Protein AF-A0A3D4JX25-F1 (afdb_monomer)

Secondary structure (DSSP, 8-state):
-HHHHIIIIIHHH--SHHHHHHHHHHHHHHHHHHHHHH-GGGHHHHHHHHHHHHHHHHSGGGHHHHHHHHHH-SS-------GGGGGGGGHHHHHHHHHHSS--------HHHHHHHHHHHHHHHHHHHHTTPPPPPPPPP-SS------EESS-HHHHHHHHHHTT---EEE-TTS-TT--SS-S-----EEEE--EEEE-TTS-EEEEE--EEE--EEEETTEEE-

Sequence (228 aa):
MTLLLNDFYLKQTFSNALTGKISDFAGLTVFPIFIAYVFPNTRKWISIATGILFMIWKTPLVTPIIETLNQFSPLKIQRIIDYSDYWALVVLPIAHTIINRDKILILNFGKLLKLGKIGIASVSLFAICATSTPPPVEMPKGTIYIGKEYTIKKSKAETIEMIKSLGYNVDFYNNLEDSTSFRKHRSRNIPYYQTNNIIIYDENSKPIDTILNVKYTLYETEQNRTKI

Radius of gyration: 25.39 Å; Cα contacts (8 Å, |Δi|>4): 241; chains: 1; bounding box: 52×38×81 Å

Mean predicted aligned error: 16.52 Å

Solvent-accessible surface area (backbone atoms only — not comparable to full-atom values): 13491 Å² total; per-residue (Å²): 107,72,64,56,48,43,62,69,50,39,46,74,77,47,66,46,76,64,58,57,49,53,48,48,36,48,47,54,34,49,51,37,49,50,47,31,66,78,40,64,89,40,45,87,51,35,38,57,53,48,50,51,51,51,52,47,72,46,38,77,82,47,48,70,58,45,56,55,49,37,73,77,37,95,65,73,75,82,81,83,75,53,77,78,58,58,66,34,54,70,44,28,64,56,37,40,50,61,62,67,39,87,73,65,78,78,68,90,58,63,75,69,48,59,54,49,50,52,52,53,50,51,52,50,51,50,54,59,61,62,68,72,64,76,61,64,70,56,76,75,88,42,76,63,86,78,94,69,80,48,82,40,88,32,33,60,66,57,47,53,51,52,47,42,73,75,71,36,57,79,45,78,45,71,70,83,70,78,63,88,58,78,84,73,64,77,41,49,74,65,61,33,35,38,28,56,65,48,67,41,60,45,99,83,71,43,81,74,48,71,51,46,48,41,59,47,46,82,45,70,80,49,94,45,24,19,36,65

Structure (mmCIF, N/CA/C/O backbone):
data_AF-A0A3D4JX25-F1
#
_entry.id   AF-A0A3D4JX25-F1
#
loop_
_atom_site.group_PDB
_atom_site.id
_atom_site.type_symbol
_atom_site.label_atom_id
_atom_site.label_alt_id
_atom_site.label_comp_id
_atom_site.label_asym_id
_atom_site.label_entity_id
_atom_site.label_seq_id
_atom_site.pdbx_PDB_ins_code
_atom_site.Cartn_x
_atom_site.Cartn_y
_atom_site.Cartn_z
_atom_site.occupancy
_atom_site.B_iso_or_equiv
_atom_site.auth_seq_id
_atom_site.auth_comp_id
_atom_site.auth_asym_id
_atom_site.auth_atom_id
_atom_site.pdbx_PDB_model_num
ATOM 1 N N . MET A 1 1 ? -18.459 -3.462 9.757 1.00 46.16 1 MET A N 1
ATOM 2 C CA . MET A 1 1 ? -18.992 -3.446 8.377 1.00 46.16 1 MET A CA 1
ATOM 3 C C . MET A 1 1 ? -18.557 -2.221 7.585 1.00 46.16 1 MET A C 1
ATOM 5 O O . MET A 1 1 ? -18.045 -2.405 6.494 1.00 46.16 1 MET A O 1
ATOM 9 N N . THR A 1 2 ? -18.639 -1.003 8.131 1.00 47.38 2 THR A N 1
ATOM 10 C CA . THR A 1 2 ? -18.173 0.225 7.450 1.00 47.38 2 THR A CA 1
ATOM 11 C C . THR A 1 2 ? -16.692 0.192 7.037 1.00 47.38 2 THR A C 1
ATOM 13 O O . THR A 1 2 ? -16.367 0.640 5.947 1.00 47.38 2 THR A O 1
ATOM 16 N N . LEU A 1 3 ? -15.809 -0.405 7.853 1.00 52.31 3 LEU A N 1
ATOM 17 C CA . LEU A 1 3 ? -14.387 -0.618 7.519 1.00 52.31 3 LEU A CA 1
ATOM 18 C C . LEU A 1 3 ? -14.195 -1.501 6.275 1.00 52.31 3 LEU A C 1
ATOM 20 O O . LEU A 1 3 ? -13.505 -1.104 5.348 1.00 52.31 3 LEU A O 1
ATOM 24 N N . LEU A 1 4 ? -14.867 -2.654 6.219 1.00 52.69 4 LEU A N 1
ATOM 25 C CA . LEU A 1 4 ? -14.790 -3.574 5.078 1.00 52.69 4 LEU A CA 1
ATOM 26 C C . LEU A 1 4 ? -15.355 -2.950 3.796 1.00 52.69 4 LEU A C 1
ATOM 28 O O . LEU A 1 4 ? -14.764 -3.103 2.735 1.00 52.69 4 LEU A O 1
ATOM 32 N N . LEU A 1 5 ? -16.464 -2.210 3.890 1.00 50.31 5 LEU A N 1
ATOM 33 C CA . LEU A 1 5 ? -17.044 -1.513 2.739 1.00 50.31 5 LEU A CA 1
ATOM 34 C C . LEU A 1 5 ? -16.124 -0.384 2.239 1.00 50.31 5 LEU A C 1
ATOM 36 O O . LEU A 1 5 ? -15.934 -0.224 1.032 1.00 50.31 5 LEU A O 1
ATOM 40 N N . ASN A 1 6 ? -15.513 0.371 3.159 1.00 54.69 6 ASN A N 1
ATOM 41 C CA . ASN A 1 6 ? -14.517 1.383 2.813 1.00 54.69 6 ASN A CA 1
ATOM 42 C C . ASN A 1 6 ? -13.303 0.753 2.113 1.00 54.69 6 ASN A C 1
ATOM 44 O O . ASN A 1 6 ? -12.841 1.237 1.082 1.00 54.69 6 ASN A O 1
ATOM 48 N N . ASP A 1 7 ? -12.821 -0.363 2.650 1.00 53.06 7 ASP A N 1
ATOM 49 C CA . ASP A 1 7 ? -11.557 -0.948 2.227 1.00 53.06 7 ASP A CA 1
ATOM 50 C C . ASP A 1 7 ? -11.651 -1.779 0.948 1.00 53.06 7 ASP A C 1
ATOM 52 O O . ASP A 1 7 ? -10.735 -1.717 0.132 1.00 53.06 7 ASP A O 1
ATOM 56 N N . PHE A 1 8 ? -12.749 -2.507 0.733 1.00 52.81 8 PHE A N 1
ATOM 57 C CA . PHE A 1 8 ? -12.907 -3.361 -0.448 1.00 52.81 8 PHE A CA 1
ATOM 58 C C . PHE A 1 8 ? -13.606 -2.665 -1.619 1.00 52.81 8 PHE A C 1
ATOM 60 O O . PHE A 1 8 ? -13.304 -2.988 -2.764 1.00 52.81 8 PHE A O 1
ATOM 67 N N . TYR A 1 9 ? -14.501 -1.703 -1.365 1.00 49.56 9 TYR A N 1
ATOM 68 C CA . TYR A 1 9 ? -15.295 -1.061 -2.421 1.00 49.56 9 TYR A CA 1
ATOM 69 C C . TYR A 1 9 ? -14.890 0.401 -2.665 1.00 49.56 9 TYR A C 1
ATOM 71 O O . TYR A 1 9 ? -14.629 0.808 -3.801 1.00 49.56 9 TYR A O 1
ATOM 79 N N . LEU A 1 10 ? -14.765 1.207 -1.605 1.00 46.94 10 LEU A N 1
ATOM 80 C CA . LEU A 1 10 ? -14.463 2.639 -1.753 1.00 46.94 10 LEU A CA 1
ATOM 81 C C . LEU A 1 10 ? -12.991 2.916 -2.077 1.00 46.94 10 LEU A C 1
ATOM 83 O O . LEU A 1 10 ? -12.730 3.832 -2.849 1.00 46.94 10 LEU A O 1
ATOM 87 N N . LYS A 1 11 ? -12.028 2.126 -1.580 1.00 49.44 11 LYS A N 1
ATOM 88 C CA . LYS A 1 11 ? -10.611 2.273 -1.976 1.00 49.44 11 LYS A CA 1
ATOM 89 C C . LYS A 1 11 ? -10.363 1.952 -3.454 1.00 49.44 11 LYS A C 1
ATOM 91 O O . LYS A 1 11 ? -9.462 2.552 -4.034 1.00 49.44 11 LYS A O 1
ATOM 96 N N . GLN A 1 12 ? -11.157 1.057 -4.054 1.00 47.03 12 GLN A N 1
ATOM 97 C CA . GLN A 1 12 ? -11.071 0.740 -5.486 1.00 47.03 12 GLN A CA 1
ATOM 98 C C . GLN A 1 12 ? -11.734 1.814 -6.357 1.00 47.03 12 GLN A C 1
ATOM 100 O O . GLN A 1 12 ? -11.214 2.151 -7.415 1.00 47.03 12 GLN A O 1
ATOM 105 N N . THR A 1 13 ? -12.852 2.384 -5.896 1.00 44.69 13 THR A N 1
ATOM 106 C CA . THR A 1 13 ? -13.656 3.328 -6.696 1.00 44.69 13 THR A CA 1
ATOM 107 C C . THR A 1 13 ? -13.229 4.792 -6.503 1.00 44.69 13 THR A C 1
ATOM 109 O O . THR A 1 13 ? -13.309 5.597 -7.425 1.00 44.69 13 THR A O 1
ATOM 112 N N . PHE A 1 14 ? -12.730 5.149 -5.314 1.00 45.41 14 PHE A N 1
ATOM 113 C CA . PHE A 1 14 ? -12.283 6.494 -4.945 1.00 45.41 14 PHE A CA 1
ATOM 114 C C . PHE A 1 14 ? -10.946 6.409 -4.194 1.00 45.41 14 PHE A C 1
ATOM 116 O O . PHE A 1 14 ? -10.879 6.456 -2.962 1.00 45.41 14 PHE A O 1
ATOM 123 N N . SER A 1 15 ? -9.844 6.298 -4.939 1.00 42.34 15 SER A N 1
ATOM 124 C CA . SER A 1 15 ? -8.476 6.272 -4.404 1.00 42.34 15 SER A CA 1
ATOM 125 C C . SER A 1 15 ? -8.019 7.656 -3.900 1.00 42.34 15 SER A C 1
ATOM 127 O O . SER A 1 15 ? -7.029 8.208 -4.376 1.00 42.34 15 SER A O 1
ATOM 129 N N . ASN A 1 16 ? -8.749 8.261 -2.964 1.00 52.78 16 ASN A N 1
ATOM 130 C CA . ASN A 1 16 ? -8.432 9.575 -2.404 1.00 52.78 16 ASN A CA 1
ATOM 131 C C . ASN A 1 16 ? -7.980 9.463 -0.944 1.00 52.78 16 ASN A C 1
ATOM 133 O O . ASN A 1 16 ? -8.449 8.606 -0.202 1.00 52.78 16 ASN A O 1
ATOM 137 N N . ALA A 1 17 ? -7.105 10.380 -0.508 1.00 51.50 17 ALA A N 1
ATOM 138 C CA . ALA A 1 17 ? -6.572 10.473 0.861 1.00 51.50 17 ALA A CA 1
ATOM 139 C C . ALA A 1 17 ? -7.653 10.436 1.966 1.00 51.50 17 ALA A C 1
ATOM 141 O O . ALA A 1 17 ? -7.376 10.078 3.108 1.00 51.50 17 ALA A O 1
ATOM 142 N N . LEU A 1 18 ? -8.898 10.756 1.613 1.00 55.31 18 LEU A N 1
ATOM 143 C CA . LEU A 1 18 ? -10.062 10.720 2.488 1.00 55.31 18 LEU A CA 1
ATOM 144 C C . LEU A 1 18 ? -10.413 9.297 2.976 1.00 55.31 18 LEU A C 1
ATOM 146 O O . LEU A 1 18 ? -10.718 9.123 4.152 1.00 55.31 18 LEU A O 1
ATOM 150 N N . THR A 1 19 ? -10.311 8.266 2.124 1.00 55.19 19 THR A N 1
ATOM 151 C CA . THR A 1 19 ? -10.650 6.872 2.501 1.00 55.19 19 THR A CA 1
ATOM 152 C C . THR A 1 19 ? -9.623 6.269 3.455 1.00 55.19 19 THR A C 1
ATOM 154 O O . THR A 1 19 ? -9.979 5.507 4.355 1.00 55.19 19 THR A O 1
ATOM 157 N N . GLY A 1 20 ? -8.352 6.658 3.308 1.00 56.72 20 GLY A N 1
ATOM 158 C CA . GLY A 1 20 ? -7.281 6.321 4.245 1.00 56.72 20 GLY A CA 1
ATOM 159 C C . GLY A 1 20 ? -7.518 6.897 5.639 1.00 56.72 20 GLY A C 1
ATOM 160 O O . GLY A 1 20 ? -7.435 6.168 6.620 1.00 56.72 20 GLY A O 1
ATOM 161 N N . LYS A 1 21 ? -7.911 8.170 5.719 1.00 67.06 21 LYS A N 1
ATOM 162 C CA . LYS A 1 21 ? -8.192 8.838 6.997 1.00 67.06 21 LYS A CA 1
ATOM 163 C C . LYS A 1 21 ? -9.410 8.248 7.694 1.00 67.06 21 LYS A C 1
ATOM 165 O O . LYS A 1 21 ? -9.362 8.004 8.889 1.00 67.06 21 LYS A O 1
ATOM 170 N N . ILE A 1 22 ? -10.470 7.923 6.954 1.00 66.25 22 ILE A N 1
ATOM 171 C CA . ILE A 1 22 ? -11.646 7.245 7.525 1.00 66.25 22 ILE A CA 1
ATOM 172 C C . ILE A 1 22 ? -11.261 5.892 8.147 1.00 66.25 22 ILE A C 1
ATOM 174 O O . ILE A 1 22 ? -11.777 5.538 9.206 1.00 66.25 22 ILE A O 1
ATOM 178 N N . SER A 1 23 ? -10.324 5.162 7.532 1.00 67.75 23 SER A N 1
ATOM 179 C CA . SER A 1 23 ? -9.785 3.921 8.099 1.00 67.75 23 SER A CA 1
ATOM 180 C C . SER A 1 23 ? -9.035 4.171 9.409 1.00 67.75 23 SER A C 1
ATOM 182 O O . SER A 1 23 ? -9.277 3.460 10.381 1.00 67.75 23 SER A O 1
ATOM 184 N N . ASP A 1 24 ? -8.179 5.194 9.466 1.00 71.44 24 ASP A N 1
ATOM 185 C CA . ASP A 1 24 ? -7.429 5.543 10.681 1.00 71.44 24 ASP A CA 1
ATOM 186 C C . ASP A 1 24 ? -8.376 5.993 11.813 1.00 71.44 24 ASP A C 1
ATOM 188 O O . ASP A 1 24 ? -8.241 5.538 12.950 1.00 71.44 24 ASP A O 1
ATOM 192 N N . PHE A 1 25 ? -9.411 6.785 11.501 1.00 74.31 25 PHE A N 1
ATOM 193 C CA . PHE A 1 25 ? -10.473 7.173 12.443 1.00 74.31 25 PHE A CA 1
ATOM 194 C C . PHE A 1 25 ? -11.234 5.950 12.981 1.00 74.31 25 PHE A C 1
ATOM 196 O O . PHE A 1 25 ? -11.460 5.821 14.188 1.00 74.31 25 PHE A O 1
ATOM 203 N N . ALA A 1 26 ? -11.627 5.029 12.099 1.00 72.44 26 ALA A N 1
ATOM 204 C CA . ALA A 1 26 ? -12.345 3.824 12.492 1.00 72.44 26 ALA A CA 1
ATOM 205 C C . ALA A 1 26 ? -11.457 2.873 13.312 1.00 72.44 26 ALA A C 1
ATOM 207 O O . ALA A 1 26 ? -11.910 2.345 14.327 1.00 72.44 26 ALA A O 1
ATOM 208 N N . GLY A 1 27 ? -10.188 2.706 12.935 1.00 73.31 27 GLY A N 1
ATOM 209 C CA . GLY A 1 27 ? -9.210 1.904 13.670 1.00 73.31 27 GLY A CA 1
ATOM 210 C C . GLY A 1 27 ? -8.960 2.439 15.081 1.00 73.31 27 GLY A C 1
ATOM 211 O O . GLY A 1 27 ? -9.103 1.693 16.049 1.00 73.31 27 GLY A O 1
ATOM 212 N N . LEU A 1 28 ? -8.691 3.743 15.215 1.00 80.31 28 LEU A N 1
ATOM 213 C CA . LEU A 1 28 ? -8.490 4.411 16.510 1.00 80.31 28 LEU A CA 1
ATOM 214 C C . LEU A 1 28 ? -9.740 4.427 17.395 1.00 80.31 28 LEU A C 1
ATOM 216 O O . LEU A 1 28 ? -9.622 4.592 18.606 1.00 80.31 28 LEU A O 1
ATOM 220 N N . THR A 1 29 ? -10.928 4.223 16.825 1.00 75.75 29 THR A N 1
ATOM 221 C CA . THR A 1 29 ? -12.165 4.061 17.600 1.00 75.75 29 THR A CA 1
ATOM 222 C C . THR A 1 29 ? -12.360 2.616 18.044 1.00 75.75 29 THR A C 1
ATOM 224 O O . THR A 1 29 ? -12.577 2.342 19.222 1.00 75.75 29 THR A O 1
ATOM 227 N N . VAL A 1 30 ? -12.288 1.674 17.101 1.00 75.75 30 VAL A N 1
ATOM 228 C CA . VAL A 1 30 ? -12.637 0.267 17.330 1.00 75.75 30 VAL A CA 1
ATOM 229 C C . VAL A 1 30 ? -11.586 -0.432 18.186 1.00 75.75 30 VAL A C 1
ATOM 231 O O . VAL A 1 30 ? -11.951 -1.191 19.079 1.00 75.75 30 VAL A O 1
ATOM 234 N N . PHE A 1 31 ? -10.299 -0.167 17.960 1.00 79.62 31 PHE A N 1
ATOM 235 C CA . PHE A 1 31 ? -9.208 -0.837 18.666 1.00 79.62 31 PHE A CA 1
ATOM 236 C C . PHE A 1 31 ? -9.230 -0.638 20.195 1.00 79.62 31 PHE A C 1
ATOM 238 O O . PHE A 1 31 ? -9.248 -1.642 20.912 1.00 79.62 31 PHE A O 1
ATOM 245 N N . PRO A 1 32 ? -9.291 0.593 20.746 1.00 77.88 32 PRO A N 1
ATOM 246 C CA . PRO A 1 32 ? -9.312 0.770 22.195 1.00 77.88 32 PRO A CA 1
ATOM 247 C C . PRO A 1 32 ? -10.602 0.234 22.818 1.00 77.88 32 PRO A C 1
ATOM 249 O O . PRO A 1 32 ? -10.550 -0.294 23.924 1.00 77.88 32 PRO A O 1
ATOM 252 N N . ILE A 1 33 ? -11.736 0.299 22.106 1.00 73.94 33 ILE A N 1
ATOM 253 C CA . ILE A 1 33 ? -13.006 -0.300 22.548 1.00 73.94 33 ILE A CA 1
ATOM 254 C C . ILE A 1 33 ? -12.884 -1.827 22.605 1.00 73.94 33 ILE A C 1
ATOM 256 O O . ILE A 1 33 ? -13.297 -2.441 23.587 1.00 73.94 33 ILE A O 1
ATOM 260 N N . PHE A 1 34 ? -12.285 -2.445 21.586 1.00 76.88 34 PHE A N 1
ATOM 261 C CA . PHE A 1 34 ? -12.053 -3.885 21.535 1.00 76.88 34 PHE A CA 1
ATOM 262 C C . PHE A 1 34 ? -11.154 -4.352 22.684 1.00 76.88 34 PHE A C 1
ATOM 264 O O . PHE A 1 34 ? -11.503 -5.288 23.402 1.00 76.88 34 PHE A O 1
ATOM 271 N N . ILE A 1 35 ? -10.034 -3.670 22.924 1.00 75.25 35 ILE A N 1
ATOM 272 C CA . ILE A 1 35 ? -9.122 -4.038 24.010 1.00 75.25 35 ILE A CA 1
ATOM 273 C C . ILE A 1 35 ? -9.742 -3.760 25.386 1.00 75.25 35 ILE A C 1
ATOM 275 O O . ILE A 1 35 ? -9.642 -4.614 26.259 1.00 75.25 35 ILE A O 1
ATOM 279 N N . ALA A 1 36 ? -10.456 -2.646 25.577 1.00 76.38 36 ALA A N 1
ATOM 280 C CA . ALA A 1 36 ? -11.248 -2.380 26.787 1.00 76.38 36 ALA A CA 1
ATOM 281 C C . ALA A 1 36 ? -12.317 -3.451 27.059 1.00 76.38 36 ALA A C 1
ATOM 283 O O . ALA A 1 36 ? -12.722 -3.669 28.206 1.00 76.38 36 ALA A O 1
ATOM 284 N N . TYR A 1 37 ? -12.814 -4.077 25.994 1.00 70.12 37 TYR A N 1
ATOM 285 C CA . TYR A 1 37 ? -13.806 -5.133 26.058 1.00 70.12 37 TYR A CA 1
ATOM 286 C C . TYR A 1 37 ? -13.179 -6.491 26.425 1.00 70.12 37 TYR A C 1
ATOM 288 O O . TYR A 1 37 ? -13.725 -7.200 27.270 1.00 70.12 37 TYR A O 1
ATOM 296 N N . VAL A 1 38 ? -12.029 -6.843 25.836 1.00 72.75 38 VAL A N 1
ATOM 297 C CA . VAL A 1 38 ? -11.289 -8.082 26.153 1.00 72.75 38 VAL A CA 1
ATOM 298 C C . VAL A 1 38 ? -10.615 -7.998 27.529 1.00 72.75 38 VAL A C 1
ATOM 300 O O . VAL A 1 38 ? -10.662 -8.951 28.302 1.00 72.75 38 VAL A O 1
ATOM 303 N N . PHE A 1 39 ? -10.038 -6.842 27.855 1.00 75.44 39 PHE A N 1
ATOM 304 C CA . PHE A 1 39 ? -9.306 -6.565 29.088 1.00 75.44 39 PHE A CA 1
ATOM 305 C C . PHE A 1 39 ? -9.967 -5.400 29.844 1.00 75.44 39 PHE A C 1
ATOM 307 O O . PHE A 1 39 ? -9.502 -4.261 29.785 1.00 75.44 39 PHE A O 1
ATOM 314 N N . PRO A 1 40 ? -11.047 -5.654 30.603 1.00 69.88 40 PRO A N 1
ATOM 315 C CA . PRO A 1 40 ? -11.818 -4.603 31.271 1.00 69.88 40 PRO A CA 1
ATOM 316 C C . PRO A 1 40 ? -11.016 -3.781 32.290 1.00 69.88 40 PRO A C 1
ATOM 318 O O . PRO A 1 40 ? -11.404 -2.658 32.603 1.00 69.88 40 PRO A O 1
ATOM 321 N N . ASN A 1 41 ? -9.878 -4.292 32.768 1.00 76.62 41 ASN A N 1
ATOM 322 C CA . ASN A 1 41 ? -9.016 -3.587 33.714 1.00 76.62 41 ASN A CA 1
ATOM 323 C C . ASN A 1 41 ? -8.167 -2.469 33.063 1.00 76.62 41 ASN A C 1
ATOM 325 O O . ASN A 1 41 ? -7.618 -1.628 33.767 1.00 76.62 41 ASN A O 1
ATOM 329 N N . THR A 1 42 ? -8.062 -2.415 31.725 1.00 77.88 42 THR A N 1
ATOM 330 C CA . THR A 1 42 ? -7.222 -1.427 31.010 1.00 77.88 42 THR A CA 1
ATOM 331 C C . THR A 1 42 ? -7.997 -0.225 30.466 1.00 77.88 42 THR A C 1
ATOM 333 O O . THR A 1 42 ? -7.402 0.670 29.867 1.00 77.88 42 THR A O 1
ATOM 336 N N . ARG A 1 43 ? -9.312 -0.145 30.714 1.00 75.31 43 ARG A N 1
ATOM 337 C CA . ARG A 1 43 ? -10.243 0.864 30.163 1.00 75.31 43 ARG A CA 1
ATOM 338 C C . ARG A 1 43 ? -9.784 2.318 30.301 1.00 75.31 43 ARG A C 1
ATOM 340 O O . ARG A 1 43 ? -9.941 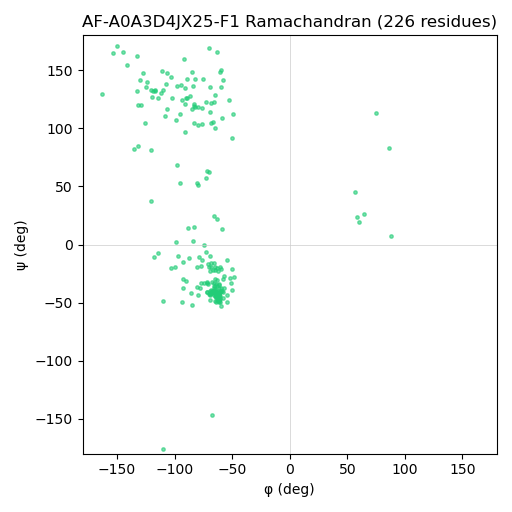3.103 29.371 1.00 75.31 43 ARG A O 1
ATOM 347 N N . LYS A 1 44 ? -9.166 2.664 31.434 1.00 77.06 44 LYS A N 1
ATOM 348 C CA . LYS A 1 44 ? -8.663 4.024 31.697 1.00 77.06 44 LYS A CA 1
ATOM 349 C C . LYS A 1 44 ? -7.442 4.385 30.848 1.00 77.06 44 LYS A C 1
ATOM 351 O O . LYS A 1 44 ? -7.302 5.532 30.444 1.00 77.06 44 LYS A O 1
ATOM 356 N N . TRP A 1 45 ? -6.582 3.415 30.554 1.00 81.75 45 TRP A N 1
ATOM 357 C CA . TRP A 1 45 ? -5.287 3.660 29.917 1.00 81.75 45 TRP A CA 1
ATOM 358 C C . TRP A 1 45 ? -5.264 3.303 28.435 1.00 81.75 45 TRP A C 1
ATOM 360 O O . TRP A 1 45 ? -4.424 3.812 27.700 1.00 81.75 45 TRP A O 1
ATOM 370 N N . ILE A 1 46 ? -6.195 2.470 27.968 1.00 84.38 46 ILE A N 1
ATOM 371 C CA . ILE A 1 46 ? -6.128 1.909 26.621 1.00 84.38 46 ILE A CA 1
ATOM 372 C C . ILE A 1 46 ? -6.267 2.955 25.514 1.00 84.38 46 ILE A C 1
ATOM 374 O O . ILE A 1 46 ? -5.583 2.856 24.498 1.00 84.38 46 ILE A O 1
ATOM 378 N N . SER A 1 47 ? -7.086 3.992 25.710 1.00 83.25 47 SER A N 1
ATOM 379 C CA . SER A 1 47 ? -7.208 5.096 24.748 1.00 83.25 47 SER A CA 1
ATOM 380 C C . SER A 1 47 ? -5.894 5.872 24.619 1.00 83.25 47 SER A C 1
ATOM 382 O O . SER A 1 47 ? -5.475 6.191 23.510 1.00 83.25 47 SER A O 1
ATOM 384 N N . ILE A 1 48 ? -5.205 6.112 25.741 1.00 84.38 48 ILE A N 1
ATOM 385 C CA . ILE A 1 48 ? -3.907 6.799 25.769 1.00 84.38 48 ILE A CA 1
ATOM 386 C C . ILE A 1 48 ? -2.832 5.912 25.136 1.00 84.38 48 ILE A C 1
ATOM 388 O O . ILE A 1 48 ? -2.117 6.358 24.244 1.00 84.38 48 ILE A O 1
ATOM 392 N N . ALA A 1 49 ? -2.766 4.638 25.533 1.00 84.44 49 ALA A N 1
ATOM 393 C CA . ALA A 1 49 ? -1.821 3.671 24.981 1.00 84.44 49 ALA A CA 1
ATOM 394 C C . ALA A 1 49 ? -1.991 3.509 23.463 1.00 84.44 49 ALA A C 1
ATOM 396 O O . ALA A 1 49 ? -1.005 3.475 22.734 1.00 84.44 49 ALA A O 1
ATOM 397 N N . THR A 1 50 ? -3.236 3.486 22.977 1.00 83.81 50 THR A N 1
ATOM 398 C CA . THR A 1 50 ? -3.539 3.427 21.540 1.00 83.81 50 THR A CA 1
ATOM 399 C C . THR A 1 50 ? -3.056 4.681 20.815 1.00 83.81 50 THR A C 1
ATOM 401 O O . THR A 1 50 ? -2.438 4.569 19.760 1.00 83.81 50 THR A O 1
ATOM 404 N N . GLY A 1 51 ? -3.289 5.871 21.378 1.00 83.50 51 GLY A N 1
ATOM 405 C CA . GLY A 1 51 ? -2.802 7.123 20.795 1.00 83.50 51 GLY A CA 1
ATOM 406 C C . GLY A 1 51 ? -1.280 7.199 20.735 1.00 83.50 51 GLY A C 1
ATOM 407 O O . GLY A 1 51 ? -0.727 7.560 19.699 1.00 83.50 51 GLY A O 1
ATOM 408 N N . ILE A 1 52 ? -0.597 6.795 21.809 1.00 83.31 52 ILE A N 1
ATOM 409 C CA . ILE A 1 52 ? 0.869 6.735 21.857 1.00 83.31 52 ILE A CA 1
ATOM 410 C C . ILE A 1 52 ? 1.399 5.739 20.824 1.00 83.31 52 ILE A C 1
ATOM 412 O O . ILE A 1 52 ? 2.287 6.084 20.047 1.00 83.31 52 ILE A O 1
ATOM 416 N N . LEU A 1 53 ? 0.826 4.534 20.763 1.00 83.62 53 LEU A N 1
ATOM 417 C CA . LEU A 1 53 ? 1.223 3.518 19.791 1.00 83.62 53 LEU A CA 1
ATOM 418 C C . LEU A 1 53 ? 1.020 4.010 18.352 1.00 83.62 53 LEU A C 1
ATOM 420 O O . LEU A 1 53 ? 1.893 3.808 17.515 1.00 83.62 53 LEU A O 1
ATOM 424 N N . PHE A 1 54 ? -0.087 4.701 18.074 1.00 83.06 54 PHE A N 1
ATOM 425 C CA . PHE A 1 54 ? -0.361 5.287 16.763 1.00 83.06 54 PHE A CA 1
ATOM 426 C C . PHE A 1 54 ? 0.647 6.382 16.392 1.00 83.06 54 PHE A C 1
ATOM 428 O O . PHE A 1 54 ? 1.158 6.388 15.273 1.00 83.06 54 PHE A O 1
ATOM 435 N N . MET A 1 55 ? 0.993 7.268 17.332 1.00 81.62 55 MET A N 1
ATOM 436 C CA . MET A 1 55 ? 2.024 8.290 17.120 1.00 81.62 55 MET A CA 1
ATOM 437 C C . MET A 1 55 ? 3.390 7.660 16.843 1.00 81.62 55 MET A C 1
ATOM 439 O O . MET A 1 55 ? 4.031 7.993 15.846 1.00 81.62 55 MET A O 1
ATOM 443 N N . ILE A 1 56 ? 3.813 6.695 17.665 1.00 80.19 56 ILE A N 1
ATOM 444 C CA . ILE A 1 56 ? 5.072 5.964 17.467 1.00 80.19 56 ILE A CA 1
ATOM 445 C C . ILE A 1 56 ? 5.068 5.281 16.094 1.00 80.19 56 ILE A C 1
ATOM 447 O O . ILE A 1 56 ? 6.019 5.428 15.327 1.00 80.19 56 ILE A O 1
ATOM 451 N N . TRP A 1 57 ? 3.967 4.614 15.736 1.00 76.06 57 TRP A N 1
ATOM 452 C CA . TRP A 1 57 ? 3.812 3.924 14.458 1.00 76.06 57 TRP A CA 1
ATOM 453 C C . TRP A 1 57 ? 3.777 4.852 13.240 1.00 76.06 57 TRP A C 1
ATOM 455 O O . TRP A 1 57 ? 4.079 4.397 12.142 1.00 76.06 57 TRP A O 1
ATOM 465 N N . LYS A 1 58 ? 3.450 6.139 13.378 1.00 75.69 58 LYS A N 1
ATOM 466 C CA . LYS A 1 58 ? 3.545 7.120 12.277 1.00 75.69 58 LYS A CA 1
ATOM 467 C C . LYS A 1 58 ? 4.887 7.862 12.251 1.00 75.69 58 LYS A C 1
ATOM 469 O O . LYS A 1 58 ? 5.241 8.423 11.222 1.00 75.69 58 LYS A O 1
ATOM 474 N N . THR A 1 59 ? 5.670 7.810 13.328 1.00 74.50 59 THR A N 1
ATOM 475 C CA . THR A 1 59 ? 6.969 8.499 13.452 1.00 74.50 59 THR A CA 1
ATOM 476 C C . THR A 1 59 ? 8.112 7.668 12.840 1.00 74.50 59 THR A C 1
ATOM 478 O O . THR A 1 59 ? 8.081 6.437 12.924 1.00 74.50 59 THR A O 1
ATOM 481 N N . PRO A 1 60 ? 9.182 8.267 12.275 1.00 73.62 60 PRO A N 1
ATOM 482 C CA . PRO A 1 60 ? 10.363 7.545 11.767 1.00 73.62 60 PRO A CA 1
ATOM 483 C C . PRO A 1 60 ? 11.052 6.593 12.765 1.00 73.62 60 PRO A C 1
ATOM 485 O O . PRO A 1 60 ? 11.818 5.738 12.340 1.00 73.62 60 PRO A O 1
ATOM 488 N N . LEU A 1 61 ? 10.735 6.660 14.062 1.00 73.62 61 LEU A N 1
ATOM 489 C CA . LEU A 1 61 ? 11.272 5.785 15.116 1.00 73.62 61 LEU A CA 1
ATOM 490 C C . LEU A 1 61 ? 11.168 4.280 14.811 1.00 73.62 61 LEU A C 1
ATOM 492 O O . LEU A 1 61 ? 12.039 3.515 15.208 1.00 73.62 61 LEU A O 1
ATOM 496 N N . VAL A 1 62 ? 10.123 3.847 14.099 1.00 77.00 62 VAL A N 1
ATOM 497 C CA . VAL A 1 62 ? 9.895 2.422 13.780 1.00 77.00 62 VAL A CA 1
ATOM 498 C C . VAL A 1 62 ? 10.601 1.985 12.484 1.00 77.00 62 VAL A C 1
ATOM 500 O O . VAL A 1 62 ? 10.724 0.792 12.217 1.00 77.00 62 VAL A O 1
ATOM 503 N N . THR A 1 63 ? 11.118 2.925 11.687 1.00 74.12 63 THR A N 1
ATOM 504 C CA . THR A 1 63 ? 11.812 2.643 10.419 1.00 74.12 63 THR A CA 1
ATOM 505 C C . THR A 1 63 ? 12.982 1.650 10.553 1.00 74.12 63 THR A C 1
ATOM 507 O O . THR A 1 63 ? 12.961 0.665 9.819 1.00 74.12 63 THR A O 1
ATOM 510 N N . PRO A 1 64 ? 13.937 1.788 11.499 1.00 76.69 64 PRO A N 1
ATOM 511 C CA . PRO A 1 64 ? 15.054 0.837 11.612 1.00 76.69 64 PRO A CA 1
ATOM 512 C C . PRO A 1 64 ? 14.607 -0.595 11.964 1.00 76.69 64 PRO A C 1
ATOM 514 O O . PRO A 1 64 ? 15.212 -1.576 11.527 1.00 76.69 64 PRO A O 1
ATOM 517 N N . ILE A 1 65 ? 13.506 -0.738 12.710 1.00 78.81 65 ILE A N 1
ATOM 518 C CA . ILE A 1 65 ? 12.923 -2.047 13.047 1.00 78.81 65 ILE A CA 1
ATOM 519 C C . ILE A 1 65 ? 12.304 -2.683 11.796 1.00 78.81 65 ILE A C 1
ATOM 521 O O . ILE A 1 65 ? 12.492 -3.872 11.543 1.00 78.81 65 ILE A O 1
ATOM 525 N N . ILE A 1 66 ? 11.595 -1.886 10.990 1.00 73.88 66 ILE A N 1
ATOM 526 C CA . ILE A 1 66 ? 10.995 -2.333 9.725 1.00 73.88 66 ILE A CA 1
ATOM 527 C C . ILE A 1 66 ? 12.081 -2.751 8.730 1.00 73.88 66 ILE A C 1
ATOM 529 O O . ILE A 1 66 ? 11.951 -3.789 8.089 1.00 73.88 66 ILE A O 1
ATOM 533 N N . GLU A 1 67 ? 13.158 -1.976 8.613 1.00 76.81 67 GLU A N 1
ATOM 534 C CA . GLU A 1 67 ? 14.287 -2.295 7.735 1.00 76.81 67 GLU A CA 1
ATOM 535 C C . GLU A 1 67 ? 14.954 -3.613 8.130 1.00 76.81 67 GLU A C 1
ATOM 537 O O . GLU A 1 67 ? 15.178 -4.457 7.264 1.00 76.81 67 GLU A O 1
ATOM 542 N N . THR A 1 68 ? 15.164 -3.840 9.430 1.00 78.81 68 THR A N 1
ATOM 543 C CA . THR A 1 68 ? 15.687 -5.115 9.945 1.00 78.81 68 THR A CA 1
ATOM 544 C C . THR A 1 68 ? 14.744 -6.275 9.619 1.00 78.81 68 THR A C 1
ATOM 546 O O . THR A 1 68 ? 15.170 -7.291 9.080 1.00 78.81 68 THR A O 1
ATOM 549 N N . LEU A 1 69 ? 13.438 -6.135 9.870 1.00 76.00 69 LEU A N 1
ATOM 550 C CA . LEU A 1 69 ? 12.460 -7.190 9.567 1.00 76.00 69 LEU A CA 1
ATOM 551 C C . LEU A 1 69 ? 12.363 -7.490 8.065 1.00 76.00 69 LEU A C 1
ATOM 553 O O . LEU A 1 69 ? 12.218 -8.646 7.677 1.00 76.00 69 LEU A O 1
ATOM 557 N N . ASN A 1 70 ? 12.493 -6.472 7.217 1.00 78.44 70 ASN A N 1
ATOM 558 C CA . ASN A 1 70 ? 12.485 -6.618 5.762 1.00 78.44 70 ASN A CA 1
ATOM 559 C C . ASN A 1 70 ? 13.714 -7.349 5.209 1.00 78.44 70 ASN A C 1
ATOM 561 O O . ASN A 1 70 ? 13.655 -7.830 4.080 1.00 78.44 70 ASN A O 1
ATOM 565 N N . GLN A 1 71 ? 14.816 -7.424 5.962 1.00 76.69 71 GLN A N 1
ATOM 566 C CA . GLN A 1 71 ? 15.985 -8.219 5.575 1.00 76.69 71 GLN A CA 1
ATOM 567 C C . GLN A 1 71 ? 15.741 -9.722 5.761 1.00 76.69 71 GLN A C 1
ATOM 569 O O . GLN A 1 71 ? 16.243 -10.519 4.975 1.00 76.69 71 GLN A O 1
ATOM 574 N N . PHE A 1 72 ? 14.952 -10.109 6.769 1.00 75.81 72 PHE A N 1
ATOM 575 C CA . PHE A 1 72 ? 14.685 -11.515 7.101 1.00 75.81 72 PHE A CA 1
ATOM 576 C C . PHE A 1 72 ? 13.341 -12.033 6.571 1.00 75.81 72 PHE A C 1
ATOM 578 O O . PHE A 1 72 ? 13.144 -13.243 6.466 1.00 75.81 72 PHE A O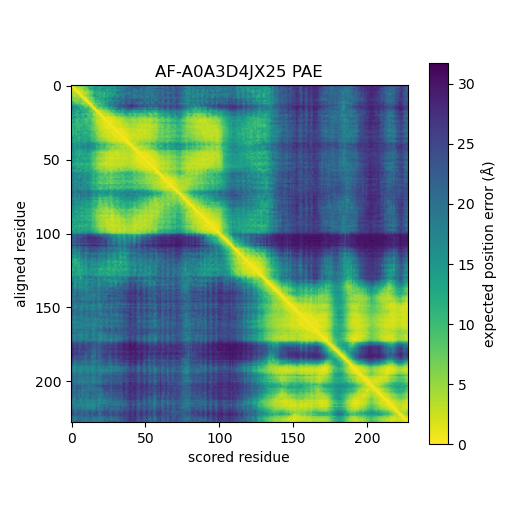 1
ATOM 585 N N . SER A 1 73 ? 12.405 -11.139 6.246 1.00 67.31 73 SER A N 1
ATOM 586 C CA . SER A 1 73 ? 11.062 -11.496 5.790 1.00 67.31 73 SER A CA 1
ATOM 587 C C . SER A 1 73 ? 10.944 -11.458 4.260 1.00 67.31 73 SER A C 1
ATOM 589 O O . SER A 1 73 ? 11.343 -10.471 3.640 1.00 67.31 73 SER A O 1
ATOM 591 N N . PRO A 1 74 ? 10.300 -12.458 3.626 1.00 58.75 74 PRO A N 1
ATOM 592 C CA . PRO A 1 74 ? 9.955 -12.400 2.203 1.00 58.75 74 PRO A CA 1
ATOM 593 C C . PRO A 1 74 ? 8.921 -11.302 1.881 1.00 58.75 74 PRO A C 1
ATOM 595 O O . PRO A 1 74 ? 8.768 -10.911 0.723 1.00 58.75 74 PRO A O 1
ATOM 598 N N . LEU A 1 75 ? 8.220 -10.773 2.891 1.00 53.31 75 LEU A N 1
ATOM 599 C CA . LEU A 1 75 ? 7.257 -9.682 2.748 1.00 53.31 75 LEU A CA 1
ATOM 600 C C . LEU A 1 75 ? 7.910 -8.348 3.128 1.00 53.31 75 LEU A C 1
ATOM 602 O O . LEU A 1 75 ? 8.111 -8.064 4.308 1.00 53.31 75 LEU A O 1
ATOM 606 N N . LYS A 1 76 ? 8.198 -7.513 2.122 1.00 59.84 76 LYS A N 1
ATOM 607 C CA . LYS A 1 76 ? 8.740 -6.158 2.312 1.00 59.84 76 LYS A CA 1
ATOM 608 C C . LYS A 1 76 ? 7.643 -5.197 2.774 1.00 59.84 76 LYS A C 1
ATOM 610 O O . LYS A 1 76 ? 6.831 -4.732 1.972 1.00 59.84 76 LYS A O 1
ATOM 615 N N . ILE A 1 77 ? 7.651 -4.868 4.057 1.00 63.66 77 ILE A N 1
ATOM 616 C CA . ILE A 1 77 ? 6.780 -3.878 4.686 1.00 63.66 77 ILE A CA 1
ATOM 617 C C . ILE A 1 77 ? 7.304 -2.483 4.330 1.00 63.66 77 ILE A C 1
ATOM 619 O O . ILE A 1 77 ? 8.418 -2.114 4.694 1.00 63.66 77 ILE A O 1
ATOM 623 N N . GLN A 1 78 ? 6.504 -1.685 3.625 1.00 57.53 78 GLN A 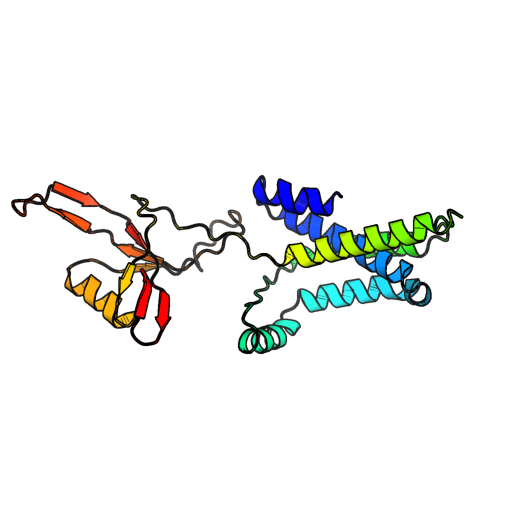N 1
ATOM 624 C CA . GLN A 1 78 ? 6.803 -0.274 3.378 1.00 57.53 78 GLN A CA 1
ATOM 625 C C . GLN A 1 78 ? 5.731 0.597 4.018 1.00 57.53 78 GLN A C 1
ATOM 627 O O . GLN A 1 78 ? 4.536 0.342 3.876 1.00 57.53 78 GLN A O 1
ATOM 632 N N . ARG A 1 79 ? 6.176 1.631 4.730 1.00 63.84 79 ARG A N 1
ATOM 633 C CA . ARG A 1 79 ? 5.326 2.548 5.483 1.00 63.84 79 ARG A CA 1
ATOM 634 C C . ARG A 1 79 ? 5.499 3.960 4.941 1.00 63.84 79 ARG A C 1
ATOM 636 O O . ARG A 1 79 ? 6.623 4.431 4.808 1.00 63.84 79 ARG A O 1
ATOM 643 N N . ILE A 1 80 ? 4.384 4.640 4.696 1.00 63.47 80 ILE A N 1
ATOM 644 C CA . ILE A 1 80 ? 4.366 6.065 4.361 1.00 63.47 80 ILE A CA 1
ATOM 645 C C . ILE A 1 80 ? 4.254 6.853 5.669 1.00 63.47 80 ILE A C 1
ATOM 647 O O . ILE A 1 80 ? 3.359 6.593 6.475 1.00 63.47 80 ILE A O 1
ATOM 651 N N . ILE A 1 81 ? 5.180 7.786 5.888 1.00 68.44 81 ILE A N 1
ATOM 652 C CA . ILE A 1 81 ? 5.149 8.717 7.020 1.00 68.44 81 ILE A CA 1
ATOM 653 C C . ILE A 1 81 ? 4.236 9.880 6.621 1.00 68.44 81 ILE A C 1
ATOM 655 O O . ILE A 1 81 ? 4.620 10.713 5.805 1.00 68.44 81 ILE A O 1
ATOM 659 N N . ASP A 1 82 ? 3.021 9.916 7.169 1.00 67.44 82 ASP A N 1
ATOM 660 C CA . ASP A 1 82 ? 2.052 10.997 6.956 1.00 67.44 82 ASP A CA 1
ATOM 661 C C . ASP A 1 82 ? 1.599 11.559 8.312 1.00 67.44 82 ASP A C 1
ATOM 663 O O . ASP A 1 82 ? 0.820 10.951 9.046 1.00 67.44 82 ASP A O 1
ATOM 667 N N . TYR A 1 83 ? 2.114 12.740 8.660 1.00 71.31 83 TYR A N 1
ATOM 668 C CA . TYR A 1 83 ? 1.773 13.435 9.905 1.00 71.31 83 TYR A CA 1
ATOM 669 C C . TYR A 1 83 ? 0.340 13.987 9.904 1.00 71.31 83 TYR A C 1
ATOM 671 O O . TYR A 1 83 ? -0.210 14.283 10.965 1.00 71.31 83 TYR A O 1
ATOM 679 N N . SER A 1 84 ? -0.301 14.101 8.733 1.00 70.69 84 SER A N 1
ATOM 680 C CA . SER A 1 84 ? -1.688 14.559 8.633 1.00 70.69 84 SER A CA 1
ATOM 681 C C . SER A 1 84 ? -2.692 13.544 9.191 1.00 70.69 84 SER A C 1
ATOM 683 O O . SER A 1 84 ? -3.858 13.888 9.400 1.00 70.69 84 SER A O 1
ATOM 685 N N . ASP A 1 85 ? -2.240 12.328 9.496 1.00 71.81 85 ASP A N 1
ATOM 686 C CA . ASP A 1 85 ? -3.039 11.292 10.143 1.00 71.81 85 ASP A CA 1
ATOM 687 C C . ASP A 1 85 ? -3.180 11.506 11.659 1.00 71.81 85 ASP A C 1
ATOM 689 O O . ASP A 1 85 ? -4.057 10.913 12.285 1.00 71.81 85 ASP A O 1
ATOM 693 N N . TYR A 1 86 ? -2.417 12.426 12.267 1.00 79.06 86 TYR A N 1
ATOM 694 C CA . TYR A 1 86 ? -2.616 12.821 13.670 1.00 79.06 86 TYR A CA 1
ATOM 695 C C . TYR A 1 86 ? -3.976 13.468 13.930 1.00 79.06 86 TYR A C 1
ATOM 697 O O . TYR A 1 86 ? -4.473 13.404 15.053 1.00 79.06 86 TYR A O 1
ATOM 705 N N . TRP A 1 87 ? -4.642 13.984 12.894 1.00 76.88 87 TRP A N 1
ATOM 706 C CA . TRP A 1 87 ? -6.040 14.408 12.987 1.00 76.88 87 TRP A CA 1
ATOM 707 C C . TRP A 1 87 ? -6.975 13.283 13.453 1.00 76.88 87 TRP A C 1
ATOM 709 O O . TRP A 1 87 ? -7.986 13.559 14.095 1.00 76.88 87 TRP A O 1
ATOM 719 N N . ALA A 1 88 ? -6.628 12.018 13.204 1.00 77.56 88 ALA A N 1
ATOM 720 C CA . ALA A 1 88 ? -7.414 10.877 13.657 1.00 77.56 88 ALA A CA 1
ATOM 721 C C . ALA A 1 88 ? -7.359 10.669 15.185 1.00 77.56 88 ALA A C 1
ATOM 723 O O . ALA A 1 88 ? -8.274 10.073 15.757 1.00 77.56 88 ALA A O 1
ATOM 724 N N . LEU A 1 89 ? -6.356 11.228 15.880 1.00 81.81 89 LEU A N 1
ATOM 725 C CA . LEU A 1 89 ? -6.257 11.175 17.346 1.00 81.81 89 LEU A CA 1
ATOM 726 C C . LEU A 1 89 ? -7.399 11.928 18.041 1.00 81.81 89 LEU A C 1
ATOM 728 O O . LEU A 1 89 ? -7.730 11.608 19.181 1.00 81.81 89 LEU A O 1
ATOM 732 N N . VAL A 1 90 ? -8.054 12.871 17.351 1.00 83.25 90 VAL A N 1
ATOM 733 C CA . VAL A 1 90 ? -9.213 13.624 17.868 1.00 83.25 90 VAL A CA 1
ATOM 734 C C . VAL A 1 90 ? -10.384 12.703 18.233 1.00 83.25 90 VAL A C 1
ATOM 736 O O . VAL A 1 90 ? -11.228 13.060 19.053 1.00 83.25 90 VAL A O 1
ATOM 739 N N . VAL A 1 91 ? -10.427 11.484 17.690 1.00 82.25 91 VAL A N 1
ATOM 740 C CA . VAL A 1 91 ? -11.470 10.505 18.020 1.00 82.25 91 VAL A CA 1
ATOM 741 C C . VAL A 1 91 ? -11.203 9.772 19.337 1.00 82.25 91 VAL A C 1
ATOM 743 O O . VAL A 1 91 ? -12.133 9.242 19.944 1.00 82.25 91 VAL A O 1
ATOM 746 N N . LEU A 1 92 ? -9.965 9.756 19.839 1.00 81.88 92 LEU A N 1
ATOM 747 C CA . LEU A 1 92 ? -9.624 9.032 21.067 1.00 81.88 92 LEU A CA 1
ATOM 748 C C . LEU A 1 92 ? -10.350 9.546 22.318 1.00 81.88 92 LEU A C 1
ATOM 750 O O . LEU A 1 92 ? -10.802 8.699 23.088 1.00 81.88 92 LEU A O 1
ATOM 754 N N . PRO A 1 93 ? -10.535 10.866 22.537 1.00 81.38 93 PRO A N 1
ATOM 755 C CA . PRO A 1 93 ? -11.412 11.369 23.592 1.00 81.38 93 PRO A CA 1
ATOM 756 C C . PRO A 1 93 ? -12.832 10.803 23.491 1.00 81.38 93 PRO A C 1
ATOM 758 O O . PRO A 1 93 ? -13.387 10.353 24.490 1.00 81.38 93 PRO A O 1
ATOM 761 N N . ILE A 1 94 ? -13.396 10.737 22.280 1.00 78.94 94 ILE A N 1
ATOM 762 C CA . ILE A 1 94 ? -14.734 10.180 22.040 1.00 78.94 94 ILE A CA 1
ATOM 763 C C . ILE A 1 94 ? -14.744 8.690 22.401 1.00 78.94 94 ILE A C 1
ATOM 765 O O . ILE A 1 94 ? -15.572 8.261 23.205 1.00 78.94 94 ILE A O 1
ATOM 769 N N . ALA A 1 95 ? -13.778 7.914 21.905 1.00 79.31 95 ALA A N 1
ATOM 770 C CA . ALA A 1 95 ? -13.634 6.499 22.241 1.00 79.31 95 ALA A CA 1
ATOM 771 C C . ALA A 1 95 ? -13.470 6.278 23.757 1.00 79.31 95 ALA A C 1
ATOM 773 O O . ALA A 1 95 ? -14.099 5.390 24.327 1.00 79.31 95 ALA A O 1
ATOM 774 N N . HIS A 1 96 ? -12.689 7.122 24.432 1.00 83.69 96 HIS A N 1
ATOM 775 C CA . HIS A 1 96 ? -12.487 7.075 25.878 1.00 83.69 96 HIS A CA 1
ATOM 776 C C . HIS A 1 96 ? -13.780 7.346 26.655 1.00 83.69 96 HIS A C 1
ATOM 778 O O . HIS A 1 96 ? -14.099 6.618 27.595 1.00 83.69 96 HIS A O 1
ATOM 784 N N . THR A 1 97 ? -14.569 8.344 26.237 1.00 81.69 97 THR A N 1
ATOM 785 C CA . THR A 1 97 ? -15.879 8.601 26.854 1.00 81.69 97 THR A CA 1
ATOM 786 C C . THR A 1 97 ? -16.862 7.452 26.646 1.00 81.69 97 THR A C 1
ATOM 788 O O . THR A 1 97 ? -17.650 7.174 27.543 1.00 81.69 97 THR A O 1
ATOM 791 N N . ILE A 1 98 ? -16.805 6.748 25.510 1.00 77.75 98 ILE A N 1
ATOM 792 C CA . ILE A 1 98 ? -17.641 5.566 25.241 1.00 77.75 98 ILE A CA 1
ATOM 793 C C . ILE A 1 98 ? -17.232 4.395 26.141 1.00 77.75 98 ILE A C 1
ATOM 795 O O . ILE A 1 98 ? -18.096 3.711 26.680 1.00 77.75 98 ILE A O 1
ATOM 799 N N . ILE A 1 99 ? -15.928 4.180 26.329 1.00 78.12 99 ILE A N 1
ATOM 800 C CA . ILE A 1 99 ? -15.386 3.100 27.167 1.00 78.12 99 ILE A CA 1
ATOM 801 C C . ILE A 1 99 ? -15.705 3.317 28.654 1.00 78.12 99 ILE A C 1
ATOM 803 O O . ILE A 1 99 ? -16.008 2.353 29.358 1.00 78.12 99 ILE A O 1
ATOM 807 N N . ASN A 1 100 ? -15.619 4.567 29.124 1.00 77.06 100 ASN A N 1
ATOM 808 C CA . ASN A 1 100 ? -15.771 4.924 30.538 1.00 77.06 100 ASN A CA 1
ATOM 809 C C . ASN A 1 100 ? -17.175 5.400 30.923 1.00 77.06 100 ASN A C 1
ATOM 811 O O . ASN A 1 100 ? -17.455 5.543 32.110 1.00 77.06 100 ASN A O 1
ATOM 815 N N . ARG A 1 101 ? -18.078 5.649 29.966 1.00 75.44 101 ARG A N 1
ATOM 816 C CA . ARG A 1 101 ? -19.500 5.765 30.294 1.00 75.44 101 ARG A CA 1
ATOM 817 C C . ARG A 1 101 ? -19.989 4.377 30.688 1.00 75.44 101 ARG A C 1
ATOM 819 O O . ARG A 1 101 ? -20.097 3.496 29.843 1.00 75.44 101 ARG A O 1
ATOM 826 N N . ASP A 1 102 ? -20.358 4.228 31.957 1.00 53.34 102 ASP A N 1
ATOM 827 C CA . ASP A 1 102 ? -20.855 3.004 32.612 1.00 53.34 102 ASP A CA 1
ATOM 828 C C . ASP A 1 102 ? -22.128 2.378 32.005 1.00 53.34 102 ASP A C 1
ATOM 830 O O . ASP A 1 102 ? -22.715 1.455 32.562 1.00 53.34 102 ASP A O 1
ATOM 834 N N . LYS A 1 103 ? -22.541 2.796 30.808 1.00 52.34 103 LYS A N 1
ATOM 835 C CA . LYS A 1 103 ? -23.465 2.042 29.963 1.00 52.34 103 LYS A CA 1
ATOM 836 C C . LYS A 1 103 ? -22.685 1.201 28.965 1.00 52.34 103 LYS A C 1
ATOM 838 O O . LYS A 1 103 ? -22.978 1.207 27.770 1.00 52.34 103 LYS A O 1
ATOM 843 N N . ILE A 1 104 ? -21.741 0.400 29.455 1.00 51.34 104 ILE A N 1
ATOM 844 C CA . ILE A 1 104 ? -21.554 -0.885 28.792 1.00 51.34 104 ILE A CA 1
ATOM 845 C C . ILE A 1 104 ? -22.915 -1.532 28.915 1.00 51.34 104 ILE A C 1
ATOM 847 O O . ILE A 1 104 ? -23.364 -1.824 30.017 1.00 51.34 104 ILE A O 1
ATOM 851 N N . LEU A 1 105 ? -23.613 -1.631 27.790 1.00 47.59 105 LEU A N 1
ATOM 852 C CA . LEU A 1 105 ? -24.792 -2.452 27.641 1.00 47.59 105 LEU A CA 1
ATOM 853 C C . LEU A 1 105 ? -24.411 -3.839 28.162 1.00 47.59 105 LEU A C 1
ATOM 855 O O . LEU A 1 105 ? -23.902 -4.679 27.419 1.00 47.59 105 LEU A O 1
ATOM 859 N N . ILE A 1 106 ? -24.645 -4.081 29.452 1.00 46.03 106 ILE A N 1
ATOM 860 C CA . ILE A 1 106 ? -24.739 -5.409 30.039 1.00 46.03 106 ILE A CA 1
ATOM 861 C C . ILE A 1 106 ? -26.071 -5.949 29.510 1.00 46.03 106 ILE A C 1
ATOM 863 O O . ILE A 1 106 ? -27.047 -6.134 30.226 1.00 46.03 106 ILE A O 1
ATOM 867 N N . LEU A 1 107 ? -26.143 -6.107 2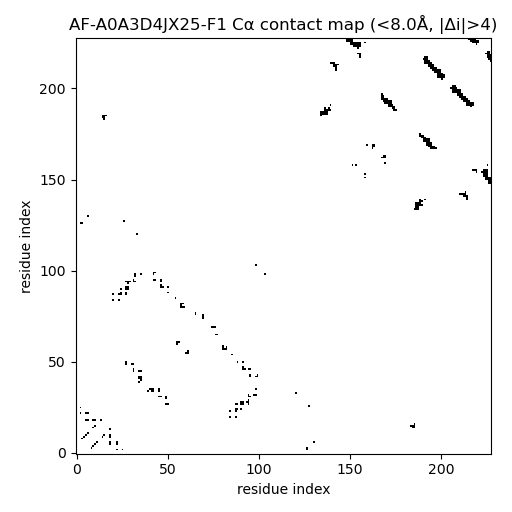8.188 1.00 44.78 107 LEU A N 1
ATOM 868 C CA . LEU A 1 107 ? -27.146 -6.899 27.520 1.00 44.78 107 LEU A CA 1
ATOM 869 C C . LEU A 1 107 ? -26.842 -8.313 28.001 1.00 44.78 107 LEU A C 1
ATOM 871 O O . LEU A 1 107 ? -25.887 -8.958 27.564 1.00 44.78 107 LEU A O 1
ATOM 875 N N . ASN A 1 108 ? -27.637 -8.737 28.975 1.00 42.31 108 ASN A N 1
ATOM 876 C CA . ASN A 1 108 ? -27.587 -10.025 29.640 1.00 42.31 108 ASN A CA 1
ATOM 877 C C . ASN A 1 108 ? -28.056 -11.128 28.670 1.00 42.31 108 ASN A C 1
ATOM 879 O O . ASN A 1 108 ? -29.097 -11.744 28.857 1.00 42.31 108 ASN A O 1
ATOM 883 N N . PHE A 1 109 ? -27.333 -11.329 27.568 1.00 48.19 109 PHE A N 1
ATOM 884 C CA . PHE A 1 109 ? -27.642 -12.338 26.556 1.00 48.19 109 PHE A CA 1
ATOM 885 C C . PHE A 1 109 ? -26.513 -13.376 26.569 1.00 48.19 109 PHE A C 1
ATOM 887 O O . PHE A 1 109 ? -25.334 -13.025 26.525 1.00 48.19 109 PHE A O 1
ATOM 894 N N . GLY A 1 110 ? -26.883 -14.652 26.723 1.00 55.16 110 GLY A N 1
ATOM 895 C CA . GLY A 1 110 ? -26.007 -15.767 27.107 1.00 55.16 110 GLY A CA 1
ATOM 896 C C . GLY A 1 110 ? -24.921 -16.188 26.099 1.00 55.16 110 GLY A C 1
ATOM 897 O O . GLY A 1 110 ? -24.344 -15.378 25.376 1.00 55.16 110 GLY A O 1
ATOM 898 N N . LYS A 1 111 ? -24.603 -17.496 26.054 1.00 55.41 111 LYS A N 1
ATOM 899 C CA . LYS A 1 111 ? -23.510 -18.096 25.243 1.00 55.41 111 LYS A CA 1
ATOM 900 C C . LYS A 1 111 ? -23.485 -17.641 23.767 1.00 55.41 111 LYS A C 1
ATOM 902 O O . LYS A 1 111 ? -22.404 -17.546 23.190 1.00 55.41 111 LYS A O 1
ATOM 907 N N . LEU A 1 112 ? -24.635 -17.282 23.192 1.00 53.66 112 LEU A N 1
ATOM 908 C CA . LEU A 1 112 ? -24.779 -16.775 21.823 1.00 53.66 112 LEU A CA 1
ATOM 909 C C . LEU A 1 112 ? -24.015 -15.458 21.579 1.00 53.66 112 LEU A C 1
ATOM 911 O O . LEU A 1 112 ? -23.371 -15.287 20.546 1.00 53.66 112 LEU A O 1
ATOM 915 N N . LEU A 1 113 ? -23.990 -14.555 22.566 1.00 55.72 113 LEU A N 1
ATOM 916 C CA . LEU A 1 113 ? -23.216 -13.317 22.485 1.00 55.72 113 LEU A CA 1
ATOM 917 C C . LEU A 1 113 ? -21.714 -13.589 22.600 1.00 55.72 113 LEU A C 1
ATOM 919 O O . LEU A 1 113 ? -20.946 -12.876 21.976 1.00 55.72 113 LEU A O 1
ATOM 923 N N . LYS A 1 114 ? -21.265 -14.610 23.353 1.00 57.47 114 LYS A N 1
ATOM 924 C CA . LYS A 1 114 ? -19.844 -15.038 23.383 1.00 57.47 114 LYS A CA 1
ATOM 925 C C . LYS A 1 114 ? -19.350 -15.454 21.997 1.00 57.47 114 LYS A C 1
ATOM 927 O O . LYS A 1 114 ? -18.251 -15.065 21.615 1.00 57.47 114 LYS A O 1
ATOM 932 N N . LEU A 1 115 ? -20.184 -16.158 21.235 1.00 57.75 115 LEU A N 1
ATOM 933 C CA . LEU A 1 115 ? -19.881 -16.530 19.854 1.00 57.75 115 LEU A CA 1
ATOM 934 C C . LEU A 1 115 ? -19.891 -15.309 18.919 1.00 57.75 115 LEU A C 1
ATOM 936 O O . LEU A 1 115 ? -18.955 -15.117 18.149 1.00 57.75 115 LEU A O 1
ATOM 940 N N . GLY A 1 116 ? -20.882 -14.420 19.061 1.00 60.66 116 GLY A N 1
ATOM 941 C CA . GLY A 1 116 ? -20.921 -13.145 18.331 1.00 60.66 116 GLY A CA 1
ATOM 942 C C . GLY A 1 116 ? -19.740 -12.219 18.653 1.00 60.66 116 GLY A C 1
ATOM 943 O O . GLY A 1 116 ? -19.225 -11.542 17.769 1.00 60.66 116 GLY A O 1
ATOM 944 N N . LYS A 1 117 ? -19.249 -12.238 19.898 1.00 59.84 117 LYS A N 1
ATOM 945 C CA . LYS A 1 117 ? -18.066 -11.490 20.358 1.00 59.84 117 LYS A CA 1
ATOM 946 C C . LYS A 1 117 ? -16.794 -11.985 19.681 1.00 59.84 117 LYS A C 1
ATOM 948 O O . LYS A 1 117 ? -16.009 -11.162 19.224 1.00 59.84 117 LYS A O 1
ATOM 953 N N . ILE A 1 118 ? -16.619 -13.304 19.571 1.00 66.62 118 ILE A N 1
ATOM 954 C CA . ILE A 1 118 ? -15.517 -13.900 18.802 1.00 66.62 118 ILE A CA 1
ATOM 955 C C . ILE A 1 118 ? -15.656 -13.532 17.323 1.00 66.62 118 ILE A C 1
ATOM 957 O O . ILE A 1 118 ? -14.671 -13.125 16.725 1.00 66.62 118 ILE A O 1
ATOM 961 N N . GLY A 1 119 ? -16.871 -13.569 16.765 1.00 68.12 119 GLY A N 1
ATOM 962 C CA . GLY A 1 119 ? -17.133 -13.167 15.380 1.00 68.12 119 GLY A CA 1
ATOM 963 C C . GLY A 1 119 ? -16.771 -11.705 15.083 1.00 68.12 119 GLY A C 1
ATOM 964 O O . GLY A 1 119 ? -16.122 -11.408 14.084 1.00 68.12 119 GLY A O 1
ATOM 965 N N . ILE A 1 120 ? -17.130 -10.770 15.966 1.00 68.19 120 ILE A N 1
ATOM 966 C CA . ILE A 1 120 ? -16.763 -9.353 15.819 1.00 68.19 120 ILE A CA 1
ATOM 967 C C . ILE A 1 120 ? -15.251 -9.165 15.998 1.00 68.19 120 ILE A C 1
ATOM 969 O O . ILE A 1 120 ? -14.645 -8.393 15.255 1.00 68.19 120 ILE A O 1
ATOM 973 N N . ALA A 1 121 ? -14.634 -9.883 16.941 1.00 65.62 121 ALA A N 1
ATOM 974 C CA . ALA A 1 121 ? -13.189 -9.872 17.153 1.00 65.62 121 ALA A CA 1
ATOM 975 C C . ALA A 1 121 ? -12.432 -10.371 15.916 1.00 65.62 121 ALA A C 1
ATOM 977 O O . ALA A 1 121 ? -11.515 -9.702 15.449 1.00 65.62 121 ALA A O 1
ATOM 978 N N . SER A 1 122 ? -12.851 -11.502 15.345 1.00 67.69 122 SER A N 1
ATOM 979 C CA . SER A 1 122 ? -12.238 -12.094 14.158 1.00 67.69 122 SER A CA 1
ATOM 980 C C . SER A 1 122 ? -12.438 -11.222 12.925 1.00 67.69 122 SER A C 1
ATOM 982 O O . SER A 1 122 ? -11.501 -11.039 12.161 1.00 67.69 122 SER A O 1
ATOM 984 N N . VAL A 1 123 ? -13.620 -10.620 12.752 1.00 66.50 123 VAL A N 1
ATOM 985 C CA . VAL A 1 123 ? -13.879 -9.675 11.652 1.00 66.50 123 VAL A CA 1
ATOM 986 C C . VAL A 1 123 ? -13.044 -8.404 11.810 1.00 66.50 123 VAL A C 1
ATOM 988 O O . VAL A 1 123 ? -12.542 -7.880 10.820 1.00 66.50 123 VAL A O 1
ATOM 991 N N . SER A 1 124 ? -12.857 -7.918 13.038 1.00 63.41 124 SER A N 1
ATOM 992 C CA . SER A 1 124 ? -12.012 -6.749 13.310 1.00 63.41 124 SER A CA 1
ATOM 993 C C . SER A 1 124 ? -10.534 -7.063 13.079 1.00 63.41 124 SER A C 1
ATOM 995 O O . SER A 1 124 ? -9.842 -6.276 12.445 1.00 63.41 124 SER A O 1
ATOM 997 N N . LEU A 1 125 ? -10.062 -8.234 13.517 1.00 66.88 125 LEU A N 1
ATOM 998 C CA . LEU A 1 125 ? -8.699 -8.705 13.270 1.00 66.88 125 LEU A CA 1
ATOM 999 C C . LEU A 1 125 ? -8.444 -8.892 11.770 1.00 66.88 125 LEU A C 1
ATOM 1001 O O . LEU A 1 125 ? -7.438 -8.419 11.255 1.00 66.88 125 LEU A O 1
ATOM 1005 N N . PHE A 1 126 ? -9.388 -9.510 11.059 1.00 67.81 126 PHE A N 1
ATOM 1006 C CA . PHE A 1 126 ? -9.326 -9.678 9.611 1.00 67.81 126 PHE A CA 1
ATOM 1007 C C . PHE A 1 126 ? -9.294 -8.329 8.887 1.00 67.81 126 PHE A C 1
ATOM 1009 O O . PHE A 1 126 ? -8.468 -8.135 8.001 1.00 67.81 126 PHE A O 1
ATOM 1016 N N . ALA A 1 127 ? -10.135 -7.373 9.298 1.00 61.78 127 ALA A N 1
ATOM 1017 C CA . ALA A 1 127 ? -10.121 -6.022 8.745 1.00 61.78 127 ALA A CA 1
ATOM 1018 C C . ALA A 1 127 ? -8.773 -5.325 8.985 1.00 61.78 127 ALA A C 1
ATOM 1020 O O . ALA A 1 127 ? -8.245 -4.711 8.067 1.00 61.78 127 ALA A O 1
ATOM 1021 N N . ILE A 1 128 ? -8.176 -5.472 10.173 1.00 63.84 128 ILE A N 1
ATOM 1022 C CA . ILE A 1 128 ? -6.848 -4.922 10.481 1.00 63.84 128 ILE A CA 1
ATOM 1023 C C . ILE A 1 128 ? -5.776 -5.565 9.587 1.00 63.84 128 ILE A C 1
ATOM 1025 O O . ILE A 1 128 ? -5.003 -4.846 8.957 1.00 63.84 128 ILE A O 1
ATOM 1029 N N . CYS A 1 129 ? -5.750 -6.894 9.458 1.00 61.53 129 CYS A N 1
ATOM 1030 C CA . CYS A 1 129 ? -4.776 -7.598 8.616 1.00 61.53 129 CYS A CA 1
ATOM 1031 C C . CYS A 1 129 ? -4.929 -7.277 7.118 1.00 61.53 129 CYS A C 1
ATOM 1033 O O . CYS A 1 129 ? -3.926 -7.147 6.417 1.00 61.53 129 CYS A O 1
ATOM 1035 N N . ALA A 1 130 ? -6.160 -7.094 6.630 1.00 54.00 130 ALA A N 1
ATOM 1036 C CA . ALA A 1 130 ? -6.435 -6.766 5.230 1.00 54.00 130 ALA A CA 1
ATOM 1037 C C . ALA A 1 130 ? -5.826 -5.419 4.790 1.00 54.00 130 ALA A C 1
ATOM 1039 O O . ALA A 1 130 ? -5.554 -5.225 3.609 1.00 54.00 130 ALA A O 1
ATOM 1040 N N . THR A 1 131 ? -5.546 -4.498 5.720 1.00 54.94 131 THR A N 1
ATOM 1041 C CA . THR A 1 131 ? -4.972 -3.179 5.395 1.00 54.94 131 THR A CA 1
ATOM 1042 C C . THR A 1 131 ? -3.493 -3.199 4.990 1.00 54.94 131 THR A C 1
ATOM 1044 O O . THR A 1 131 ? -2.984 -2.173 4.543 1.00 54.94 131 THR A O 1
ATOM 1047 N N . SER A 1 132 ? -2.803 -4.343 5.088 1.00 53.47 132 SER A N 1
ATOM 1048 C CA . SER A 1 132 ? -1.381 -4.459 4.730 1.00 53.47 132 SER A CA 1
ATOM 1049 C C . SER A 1 132 ? -1.112 -4.689 3.233 1.00 53.47 132 SER A C 1
ATOM 1051 O O . SER A 1 132 ? 0.045 -4.870 2.843 1.00 53.47 132 SER A O 1
ATOM 1053 N N . THR A 1 133 ? -2.134 -4.708 2.373 1.00 53.25 133 THR A N 1
ATOM 1054 C CA . THR A 1 133 ? -1.918 -4.862 0.928 1.00 53.25 133 THR A CA 1
ATOM 1055 C C . THR A 1 133 ? -1.329 -3.577 0.335 1.00 53.25 133 THR A C 1
ATOM 1057 O O . THR A 1 133 ? -1.957 -2.519 0.467 1.00 53.25 133 THR A O 1
ATOM 1060 N N . PRO A 1 134 ? -0.151 -3.630 -0.320 1.00 53.91 134 PRO A N 1
ATOM 1061 C CA . PRO A 1 134 ? 0.439 -2.460 -0.956 1.00 53.91 134 PRO A CA 1
ATOM 1062 C C . PRO A 1 134 ? -0.501 -1.920 -2.043 1.00 53.91 134 PRO A C 1
ATOM 1064 O O . PRO A 1 134 ? -1.232 -2.700 -2.660 1.00 53.91 134 PRO A O 1
ATOM 1067 N N . PRO A 1 135 ? -0.506 -0.597 -2.285 1.00 55.41 135 PRO A N 1
ATOM 1068 C CA . PRO A 1 135 ? -1.326 -0.034 -3.343 1.00 55.41 135 PRO A CA 1
ATOM 1069 C C . PRO A 1 135 ? -0.943 -0.632 -4.703 1.00 55.41 135 PRO A C 1
ATOM 1071 O O . PRO A 1 135 ? 0.223 -0.997 -4.904 1.00 55.41 135 PRO A O 1
ATOM 1074 N N . PRO A 1 136 ? -1.903 -0.720 -5.641 1.00 55.12 136 PRO A N 1
ATOM 1075 C CA . PRO A 1 136 ? -1.615 -1.187 -6.984 1.00 55.12 136 PRO A CA 1
ATOM 1076 C C . PRO A 1 136 ? -0.544 -0.300 -7.624 1.00 55.12 136 PRO A C 1
ATOM 1078 O O . PRO A 1 136 ? -0.494 0.915 -7.417 1.00 55.12 136 PRO A O 1
ATOM 1081 N N . VAL A 1 137 ? 0.337 -0.942 -8.377 1.00 59.97 137 VAL A N 1
ATOM 1082 C CA . VAL A 1 137 ? 1.340 -0.274 -9.198 1.00 59.97 137 VAL A CA 1
ATOM 1083 C C . VAL A 1 137 ? 0.649 0.204 -10.470 1.00 59.97 137 VAL A C 1
ATOM 1085 O O . VAL A 1 137 ? 0.157 -0.615 -11.243 1.00 59.97 137 VAL A O 1
ATOM 1088 N N . GLU A 1 138 ? 0.622 1.512 -10.707 1.00 62.06 138 GLU A N 1
ATOM 1089 C CA . GLU A 1 138 ? 0.228 2.054 -12.008 1.00 62.06 138 GLU A CA 1
ATOM 1090 C C . GLU A 1 138 ? 1.436 2.038 -12.942 1.00 62.06 138 GLU A C 1
ATOM 1092 O O . GLU A 1 138 ? 2.475 2.640 -12.669 1.00 62.06 138 GLU A O 1
ATOM 1097 N N . MET A 1 139 ? 1.292 1.337 -14.065 1.00 63.44 139 MET A N 1
ATOM 1098 C CA . MET A 1 139 ? 2.278 1.383 -15.137 1.00 63.44 139 MET A CA 1
ATOM 1099 C C . MET A 1 139 ? 2.245 2.769 -15.796 1.00 63.44 139 MET A C 1
ATOM 1101 O O . MET A 1 139 ? 1.157 3.284 -16.084 1.00 63.44 139 MET A O 1
ATOM 1105 N N . PRO A 1 140 ? 3.406 3.388 -16.065 1.00 64.75 140 PRO A N 1
ATOM 1106 C CA . PRO A 1 140 ? 3.434 4.684 -16.717 1.00 64.75 140 PRO A CA 1
ATOM 1107 C C . PRO A 1 140 ? 2.883 4.552 -18.142 1.00 64.75 140 PRO A C 1
ATOM 1109 O O . PRO A 1 140 ? 3.318 3.706 -18.921 1.00 64.75 140 PRO A O 1
ATOM 1112 N N . LYS A 1 141 ? 1.913 5.402 -18.498 1.00 67.88 141 LYS A N 1
ATOM 1113 C CA . LYS A 1 141 ? 1.306 5.392 -19.836 1.00 67.88 141 LYS A CA 1
ATOM 1114 C C . LYS A 1 141 ? 2.333 5.853 -20.878 1.00 67.88 141 LYS A C 1
ATOM 1116 O O . LYS A 1 141 ? 2.883 6.953 -20.749 1.00 67.88 141 LYS A O 1
ATOM 1121 N N . GLY A 1 142 ? 2.599 5.002 -21.866 1.00 70.56 142 GLY A N 1
ATOM 1122 C CA . GLY A 1 142 ? 3.357 5.305 -23.085 1.00 70.56 142 GLY A CA 1
ATOM 1123 C C . GLY A 1 142 ? 2.445 5.323 -24.315 1.00 70.56 142 GLY A C 1
ATOM 1124 O O . GLY A 1 142 ? 1.231 5.167 -24.185 1.00 70.56 142 GLY A O 1
ATOM 1125 N N . THR A 1 143 ? 3.023 5.497 -25.505 1.00 77.12 143 THR A N 1
ATOM 1126 C CA . THR A 1 143 ? 2.265 5.508 -26.777 1.00 77.12 143 THR A CA 1
ATOM 1127 C C . THR A 1 143 ? 1.638 4.149 -27.089 1.00 77.12 143 THR A C 1
ATOM 1129 O O . THR A 1 143 ? 0.554 4.080 -27.660 1.00 77.12 143 THR A O 1
ATOM 1132 N N . ILE A 1 144 ? 2.303 3.061 -26.687 1.00 78.25 144 ILE A N 1
ATOM 1133 C CA . ILE A 1 144 ? 1.874 1.682 -26.931 1.00 78.25 144 ILE A CA 1
ATOM 1134 C C . ILE A 1 144 ? 1.901 0.890 -25.625 1.00 78.25 144 ILE A C 1
ATOM 1136 O O . ILE A 1 144 ? 2.811 1.036 -24.807 1.00 78.25 144 ILE A O 1
ATOM 1140 N N . TYR A 1 145 ? 0.907 0.017 -25.452 1.00 80.38 145 TYR A N 1
ATOM 1141 C CA . TYR A 1 145 ? 0.887 -0.990 -24.398 1.00 80.38 145 TYR A CA 1
ATOM 1142 C C . TYR A 1 145 ? 1.425 -2.321 -24.935 1.00 80.38 145 TYR A C 1
ATOM 1144 O O . TYR A 1 145 ? 0.799 -2.944 -25.789 1.00 80.38 145 TYR A O 1
ATOM 1152 N N . ILE A 1 146 ? 2.590 -2.750 -24.437 1.00 80.06 146 ILE A N 1
ATOM 1153 C CA . ILE A 1 146 ? 3.228 -4.016 -24.841 1.00 80.06 146 ILE A CA 1
ATOM 1154 C C . ILE A 1 146 ? 2.681 -5.193 -24.019 1.00 80.06 146 ILE A C 1
ATOM 1156 O O . ILE A 1 146 ? 2.435 -6.264 -24.569 1.00 80.06 146 ILE A O 1
ATOM 1160 N N . GLY A 1 147 ? 2.490 -5.004 -22.706 1.00 80.06 147 GLY A N 1
ATOM 1161 C CA . GLY A 1 147 ? 1.882 -5.997 -21.809 1.00 80.06 147 GLY A CA 1
ATOM 1162 C C . GLY A 1 147 ? 2.616 -7.342 -21.712 1.00 80.06 147 GLY A C 1
ATOM 1163 O O . GLY A 1 147 ? 2.006 -8.335 -21.321 1.00 80.06 147 GLY A O 1
ATOM 1164 N N . LYS A 1 148 ? 3.897 -7.400 -22.095 1.00 83.12 148 LYS A N 1
ATOM 1165 C CA . LYS A 1 148 ? 4.723 -8.614 -22.083 1.00 83.12 148 LYS A CA 1
ATOM 1166 C C . LYS A 1 148 ? 6.019 -8.370 -21.329 1.00 83.12 148 LYS A C 1
ATOM 1168 O O . LYS A 1 148 ? 6.564 -7.275 -21.403 1.00 83.12 148 LYS A O 1
ATOM 1173 N N . GLU A 1 149 ? 6.501 -9.421 -20.674 1.00 84.88 149 GLU A N 1
ATOM 1174 C CA . GLU A 1 149 ? 7.803 -9.457 -20.010 1.00 84.88 149 GLU A CA 1
ATOM 1175 C C . GLU A 1 149 ? 8.768 -10.337 -20.807 1.00 84.88 149 GLU A C 1
ATOM 1177 O O . GLU A 1 149 ? 8.400 -11.436 -21.237 1.00 84.88 149 GLU A O 1
ATOM 1182 N N . TYR A 1 150 ? 10.019 -9.901 -20.943 1.00 88.38 150 TYR A N 1
ATOM 1183 C CA . TYR A 1 150 ? 11.083 -10.695 -21.558 1.00 88.38 150 TYR A CA 1
ATOM 1184 C C . TYR A 1 150 ? 12.264 -10.847 -20.601 1.00 88.38 150 TYR A C 1
ATOM 1186 O O . TYR A 1 150 ? 12.646 -9.910 -19.908 1.00 88.38 150 TYR A O 1
ATOM 1194 N N . THR A 1 151 ? 12.870 -12.038 -20.559 1.00 88.69 151 THR A N 1
ATOM 1195 C CA . THR A 1 151 ? 14.068 -12.291 -19.741 1.00 88.69 151 THR A CA 1
ATOM 1196 C C . THR A 1 151 ? 15.314 -12.290 -20.615 1.00 88.69 151 THR A C 1
ATOM 1198 O O . THR A 1 151 ? 15.413 -13.051 -21.576 1.00 88.69 151 THR A O 1
ATOM 1201 N N . ILE A 1 152 ? 16.293 -11.478 -20.237 1.00 89.31 152 ILE A N 1
ATOM 1202 C CA . ILE A 1 152 ? 17.578 -11.311 -20.903 1.00 89.31 152 ILE A CA 1
ATOM 1203 C C . ILE A 1 152 ? 18.671 -11.876 -19.990 1.00 89.31 152 ILE A C 1
ATOM 1205 O O . ILE A 1 152 ? 18.755 -11.536 -18.811 1.00 89.31 152 ILE A O 1
ATOM 1209 N N . LYS A 1 153 ? 19.541 -12.734 -20.536 1.00 91.06 153 LYS A N 1
ATOM 1210 C CA . LYS A 1 153 ? 20.696 -13.327 -19.830 1.00 91.06 153 LYS A CA 1
ATOM 1211 C C . LYS A 1 153 ? 21.890 -12.360 -19.761 1.00 91.06 153 LYS A C 1
ATOM 1213 O O . LYS A 1 153 ? 22.983 -12.694 -20.212 1.00 91.06 153 LYS A O 1
ATOM 1218 N N . LYS A 1 154 ? 21.644 -11.139 -19.297 1.00 88.88 154 LYS A N 1
ATOM 1219 C CA . LYS A 1 154 ? 22.636 -10.077 -19.099 1.00 88.88 154 LYS A CA 1
ATOM 1220 C C . LYS A 1 154 ? 22.307 -9.318 -17.822 1.00 88.88 154 LYS A C 1
ATOM 1222 O O . LYS A 1 154 ? 21.142 -9.279 -17.409 1.00 88.88 154 LYS A O 1
ATOM 1227 N N . SER A 1 155 ? 23.315 -8.710 -17.206 1.00 90.62 155 SER A N 1
ATOM 1228 C CA . SER A 1 155 ? 23.089 -7.794 -16.086 1.00 90.62 155 SER A CA 1
ATOM 1229 C C . SER A 1 155 ? 22.287 -6.572 -16.541 1.00 90.62 155 SER A C 1
ATOM 1231 O O . SER A 1 155 ? 22.143 -6.292 -17.740 1.00 90.62 155 SER A O 1
ATOM 1233 N N . LYS A 1 156 ? 21.753 -5.814 -15.583 1.00 87.56 156 LYS A N 1
ATOM 1234 C CA . LYS A 1 156 ? 20.973 -4.613 -15.894 1.00 87.56 156 LYS A CA 1
ATOM 1235 C C . LYS A 1 156 ? 21.804 -3.579 -16.661 1.00 87.56 156 LYS A C 1
ATOM 1237 O O . LYS A 1 156 ? 21.303 -2.984 -17.613 1.00 87.56 156 LYS A O 1
ATOM 1242 N N . ALA A 1 157 ? 23.067 -3.395 -16.275 1.00 88.75 157 ALA A N 1
ATOM 1243 C CA . ALA A 1 157 ? 23.991 -2.472 -16.933 1.00 88.75 157 ALA A CA 1
ATOM 1244 C C . ALA A 1 157 ? 24.295 -2.908 -18.375 1.00 88.75 157 ALA A C 1
ATOM 1246 O O . ALA A 1 157 ? 24.106 -2.128 -19.305 1.00 88.75 157 ALA A O 1
ATOM 1247 N N . GLU A 1 158 ? 24.636 -4.184 -18.571 1.00 91.19 158 GLU A N 1
ATOM 1248 C CA . GLU A 1 158 ? 24.881 -4.759 -19.901 1.00 91.19 158 GLU A CA 1
ATOM 1249 C C . GLU A 1 158 ? 23.643 -4.684 -20.802 1.00 91.19 158 GLU A C 1
ATOM 1251 O O . GLU A 1 158 ? 23.752 -4.512 -22.014 1.00 91.19 158 GLU A O 1
ATOM 1256 N N . THR A 1 159 ? 22.447 -4.821 -20.224 1.00 90.44 159 THR A N 1
ATOM 1257 C CA . THR A 1 159 ? 21.185 -4.702 -20.961 1.00 90.44 159 THR A CA 1
ATOM 1258 C C . THR A 1 159 ? 20.967 -3.273 -21.451 1.00 90.44 159 THR A C 1
ATOM 1260 O O . THR A 1 159 ? 20.578 -3.073 -22.598 1.00 90.44 159 THR A O 1
ATOM 1263 N N . ILE A 1 160 ? 21.264 -2.273 -20.618 1.00 91.75 160 ILE A N 1
ATOM 1264 C CA . ILE A 1 160 ? 21.186 -0.859 -21.004 1.00 91.75 160 ILE A CA 1
ATOM 1265 C C . ILE A 1 160 ? 22.193 -0.549 -22.115 1.00 91.75 160 ILE A C 1
ATOM 1267 O O . ILE A 1 160 ? 21.838 0.106 -23.093 1.00 91.75 160 ILE A O 1
ATOM 1271 N N . GLU A 1 161 ? 23.430 -1.031 -21.994 1.00 92.88 161 GLU A N 1
ATOM 1272 C CA . GLU A 1 161 ? 24.460 -0.856 -23.024 1.00 92.88 161 GLU A CA 1
ATOM 1273 C C . GLU A 1 161 ? 24.086 -1.539 -24.338 1.00 92.88 161 GLU A C 1
ATOM 1275 O O . GLU A 1 161 ? 24.249 -0.947 -25.401 1.00 92.88 161 GLU A O 1
ATOM 1280 N N . MET A 1 162 ? 23.516 -2.743 -24.274 1.00 91.38 162 MET A N 1
ATOM 1281 C CA . MET A 1 162 ? 23.007 -3.455 -25.443 1.00 91.38 162 MET A CA 1
ATOM 1282 C C . MET A 1 162 ? 21.875 -2.687 -26.136 1.00 91.38 162 MET A C 1
ATOM 1284 O O . MET A 1 162 ? 21.854 -2.607 -27.357 1.00 91.38 162 MET A O 1
ATOM 1288 N N . ILE A 1 163 ? 20.935 -2.097 -25.393 1.00 90.31 163 ILE A N 1
ATOM 1289 C CA . ILE A 1 163 ? 19.869 -1.290 -26.008 1.00 90.31 163 ILE A CA 1
ATOM 1290 C C . ILE A 1 163 ? 20.467 -0.035 -26.668 1.00 90.31 163 ILE A C 1
ATOM 1292 O O . ILE A 1 163 ? 20.092 0.310 -27.787 1.00 90.31 163 ILE A O 1
ATOM 1296 N N . LYS A 1 164 ? 21.450 0.606 -26.024 1.00 91.38 164 LYS A N 1
ATOM 1297 C CA . LYS A 1 164 ? 22.166 1.757 -26.597 1.00 91.38 164 LYS A CA 1
ATOM 1298 C C . LYS A 1 164 ? 22.971 1.396 -27.846 1.00 91.38 164 LYS A C 1
ATOM 1300 O O . LYS A 1 164 ? 22.999 2.183 -28.787 1.00 91.38 164 LYS A O 1
ATOM 1305 N N . SER A 1 165 ? 23.598 0.219 -27.890 1.00 91.06 165 SER A N 1
ATOM 1306 C CA . SER A 1 165 ? 24.377 -0.226 -29.053 1.00 91.06 165 SER A CA 1
ATOM 1307 C C . SER A 1 165 ? 23.509 -0.531 -30.275 1.00 91.06 165 SER A C 1
ATOM 1309 O O . SER A 1 165 ? 23.987 -0.421 -31.400 1.00 91.06 165 SER A O 1
ATOM 1311 N N . LEU A 1 166 ? 22.221 -0.826 -30.072 1.00 88.38 166 LEU A N 1
ATOM 1312 C CA . LEU A 1 166 ? 21.220 -0.917 -31.140 1.00 88.38 166 LEU A CA 1
ATOM 1313 C C . LEU A 1 166 ? 20.795 0.458 -31.694 1.00 88.38 166 LEU A C 1
ATOM 1315 O O . LEU A 1 166 ? 19.973 0.520 -32.603 1.00 88.38 166 LEU A O 1
ATOM 1319 N N . GLY A 1 167 ? 21.342 1.555 -31.161 1.00 85.81 167 GLY A N 1
ATOM 1320 C CA . GLY A 1 167 ? 21.023 2.920 -31.577 1.00 85.81 167 GLY A CA 1
ATOM 1321 C C . GLY A 1 167 ? 19.831 3.536 -30.843 1.00 85.81 167 GLY A C 1
ATOM 1322 O O . GLY A 1 167 ? 19.403 4.632 -31.202 1.00 85.81 167 GLY A O 1
ATOM 1323 N N . TYR A 1 168 ? 19.296 2.876 -29.811 1.00 89.12 168 TYR A N 1
ATOM 1324 C CA . TYR A 1 168 ? 18.158 3.386 -29.048 1.00 89.12 168 TYR A CA 1
ATOM 1325 C C . TYR A 1 168 ? 18.586 4.269 -27.872 1.00 89.12 168 TYR A C 1
ATOM 1327 O O . TYR A 1 168 ? 19.558 3.975 -27.171 1.00 89.12 168 TYR A O 1
ATOM 1335 N N . ASN A 1 169 ? 17.833 5.339 -27.604 1.00 89.81 169 ASN A N 1
ATOM 1336 C CA . ASN A 1 169 ? 18.013 6.108 -26.372 1.00 89.81 169 ASN A CA 1
ATOM 1337 C C . ASN A 1 169 ? 17.417 5.347 -25.175 1.00 89.81 169 ASN A C 1
ATOM 1339 O O . ASN A 1 169 ? 16.375 4.702 -25.285 1.00 89.81 169 ASN A O 1
ATOM 1343 N N . VAL A 1 170 ? 18.086 5.426 -24.025 1.00 90.06 170 VAL A N 1
ATOM 1344 C CA . VAL A 1 170 ? 17.656 4.773 -22.780 1.00 90.06 170 VAL A CA 1
ATOM 1345 C C . VAL A 1 170 ? 17.729 5.797 -21.665 1.00 90.06 170 VAL A C 1
ATOM 1347 O O . VAL A 1 170 ? 18.736 5.897 -20.958 1.00 90.06 170 VAL A O 1
ATOM 1350 N N . ASP A 1 171 ? 16.659 6.573 -21.540 1.00 89.88 171 ASP A N 1
ATOM 1351 C CA . ASP A 1 171 ? 16.569 7.653 -20.569 1.00 89.88 171 ASP A CA 1
ATOM 1352 C C . ASP A 1 171 ? 15.912 7.129 -19.294 1.00 89.88 171 ASP A C 1
ATOM 1354 O O . ASP A 1 171 ? 14.830 6.539 -19.330 1.00 89.88 171 ASP A O 1
ATOM 1358 N N . PHE A 1 172 ? 16.592 7.293 -18.159 1.00 87.69 172 PHE A N 1
ATOM 1359 C CA . PHE A 1 172 ? 16.096 6.843 -16.864 1.00 87.69 172 PHE A CA 1
ATOM 1360 C C . PHE A 1 172 ? 15.293 7.951 -16.188 1.00 87.69 172 PHE A C 1
ATOM 1362 O O . PHE A 1 172 ? 15.830 9.014 -15.883 1.00 87.69 172 PHE A O 1
ATOM 1369 N N . TYR A 1 173 ? 14.027 7.668 -15.895 1.00 82.44 173 TYR A N 1
ATOM 1370 C CA . TYR A 1 173 ? 13.134 8.583 -15.201 1.00 82.44 173 TYR A CA 1
ATOM 1371 C C . TYR A 1 173 ? 12.882 8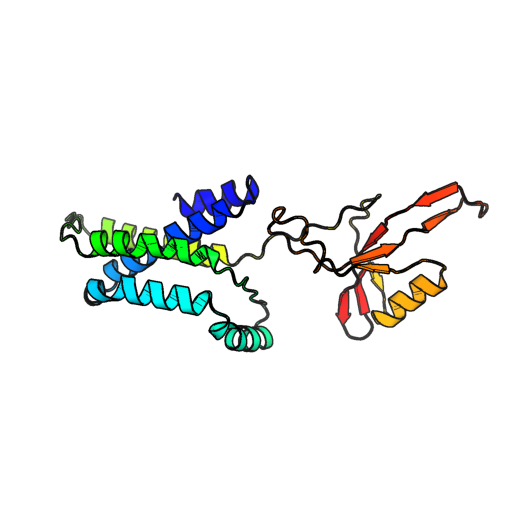.086 -13.785 1.00 82.44 173 TYR A C 1
ATOM 1373 O O . TYR A 1 173 ? 12.203 7.081 -13.546 1.00 82.44 173 TYR A O 1
ATOM 1381 N N . ASN A 1 1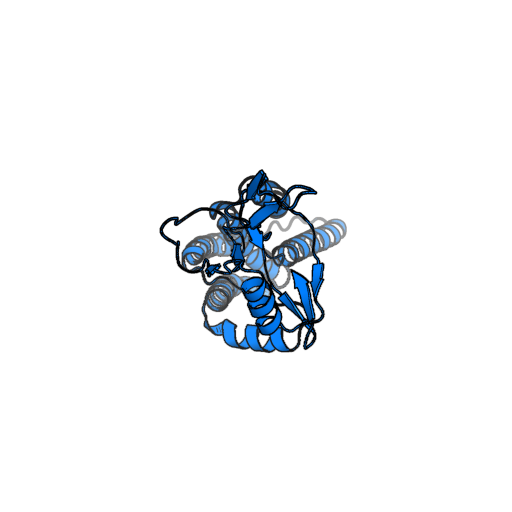74 ? 13.429 8.831 -12.828 1.00 72.31 174 ASN A N 1
ATOM 1382 C CA . ASN A 1 174 ? 13.131 8.654 -11.421 1.00 72.31 174 ASN A CA 1
ATOM 1383 C C . ASN A 1 174 ? 11.952 9.570 -11.071 1.00 72.31 174 ASN A C 1
ATOM 1385 O O . ASN A 1 174 ? 12.138 10.756 -10.826 1.00 72.31 174 ASN A O 1
ATOM 1389 N N . ASN A 1 175 ? 10.729 9.034 -11.067 1.00 62.72 175 ASN A N 1
ATOM 1390 C CA . ASN A 1 175 ? 9.485 9.769 -10.770 1.00 62.72 175 ASN A CA 1
ATOM 1391 C C . ASN A 1 175 ? 9.378 10.295 -9.315 1.00 62.72 175 ASN A C 1
ATOM 1393 O O . ASN A 1 175 ? 8.274 10.465 -8.799 1.00 62.72 175 ASN A O 1
ATOM 1397 N N . LEU A 1 176 ? 10.496 10.513 -8.619 1.00 54.16 176 LEU A N 1
ATOM 1398 C CA . LEU A 1 176 ? 10.507 10.997 -7.240 1.00 54.16 176 LEU A CA 1
ATOM 1399 C C . LEU A 1 176 ? 10.223 12.507 -7.137 1.00 54.16 176 LEU A C 1
ATOM 1401 O O . LEU A 1 176 ? 9.827 12.949 -6.063 1.00 54.16 176 LEU A O 1
ATOM 1405 N N . GLU A 1 177 ? 10.373 13.289 -8.217 1.00 43.44 177 GLU A N 1
ATOM 1406 C CA . GLU A 1 177 ? 10.417 14.762 -8.117 1.00 43.44 177 GLU A CA 1
ATOM 1407 C C . GLU A 1 177 ? 9.319 15.561 -8.838 1.00 43.44 177 GLU A C 1
ATOM 1409 O O . GLU A 1 177 ? 9.144 16.729 -8.499 1.00 43.44 177 GLU A O 1
ATOM 1414 N N . ASP A 1 178 ? 8.476 14.979 -9.701 1.00 38.44 178 ASP A N 1
ATOM 1415 C CA . ASP A 1 178 ? 7.343 15.718 -10.306 1.00 38.44 178 ASP A CA 1
ATOM 1416 C C . ASP A 1 178 ? 6.129 15.817 -9.354 1.00 38.44 178 ASP A C 1
ATOM 1418 O O . ASP A 1 178 ? 4.977 15.495 -9.651 1.00 38.44 178 ASP A O 1
ATOM 1422 N N . SER A 1 179 ? 6.416 16.305 -8.148 1.00 43.09 179 SER A N 1
ATOM 1423 C CA . SER A 1 179 ? 5.483 16.580 -7.055 1.00 43.09 179 SER A CA 1
ATOM 1424 C C . SER A 1 179 ? 4.786 17.941 -7.188 1.00 43.09 179 SER A C 1
ATOM 1426 O O . SER A 1 179 ? 4.161 18.409 -6.236 1.00 43.09 179 SER A O 1
ATOM 1428 N N . THR A 1 180 ? 4.822 18.588 -8.360 1.00 39.16 180 THR A N 1
ATOM 1429 C CA . THR A 1 180 ? 3.943 19.746 -8.623 1.00 39.16 180 THR A CA 1
ATOM 1430 C C . THR A 1 180 ? 2.474 19.325 -8.728 1.00 39.16 180 THR A C 1
ATOM 1432 O O . THR A 1 180 ? 1.579 20.147 -8.542 1.00 39.16 180 THR A O 1
ATOM 1435 N N . SER A 1 181 ? 2.203 18.025 -8.897 1.00 35.94 181 SER A N 1
ATOM 1436 C CA . SER A 1 181 ? 0.880 17.431 -8.703 1.00 35.94 181 SER A CA 1
ATOM 1437 C C . SER A 1 181 ? 0.747 16.789 -7.317 1.00 35.94 181 SER A C 1
ATOM 1439 O O . SER A 1 181 ? 0.586 15.579 -7.152 1.00 35.94 181 SER A O 1
ATOM 1441 N N . PHE A 1 182 ? 0.740 17.621 -6.270 1.00 38.47 182 PHE A N 1
ATOM 1442 C CA . PHE A 1 182 ? 0.059 17.248 -5.028 1.00 38.47 182 PHE A CA 1
ATOM 1443 C C . PHE A 1 182 ? -1.344 16.754 -5.406 1.00 38.47 182 PHE A C 1
ATOM 1445 O O . PHE A 1 182 ? -2.182 17.555 -5.815 1.00 38.47 182 PHE A O 1
ATOM 1452 N N . ARG A 1 183 ? -1.610 15.455 -5.226 1.00 43.53 183 ARG A N 1
ATOM 1453 C CA . ARG A 1 183 ? -2.872 14.754 -5.541 1.00 43.53 183 ARG A CA 1
ATOM 1454 C C . ARG A 1 183 ? -2.984 14.248 -6.982 1.00 43.53 183 ARG A C 1
ATOM 1456 O O . ARG A 1 183 ? -3.770 14.767 -7.769 1.00 43.53 183 ARG A O 1
ATOM 1463 N N . LYS A 1 184 ? -2.409 13.083 -7.257 1.00 39.28 184 LYS A N 1
ATOM 1464 C CA . LYS A 1 184 ? -3.196 12.006 -7.872 1.00 39.28 184 LYS A CA 1
ATOM 1465 C C . LYS A 1 184 ? -2.477 10.678 -7.717 1.00 39.28 184 LYS A C 1
ATOM 1467 O O . LYS A 1 184 ? -1.309 10.554 -8.038 1.00 39.28 184 LYS A O 1
ATOM 1472 N N . HIS A 1 185 ? -3.237 9.715 -7.221 1.00 43.88 185 HIS A N 1
ATOM 1473 C CA . HIS A 1 185 ? -2.895 8.308 -7.099 1.00 43.88 185 HIS A CA 1
ATOM 1474 C C . HIS A 1 185 ? -1.909 7.965 -5.983 1.00 43.88 185 HIS A C 1
ATOM 1476 O O . HIS A 1 185 ? -0.717 8.234 -6.007 1.00 43.88 185 HIS A O 1
ATOM 1482 N N . ARG A 1 186 ? -2.452 7.236 -5.007 1.00 43.41 186 ARG A N 1
ATOM 1483 C CA . ARG A 1 186 ? -1.746 6.423 -4.010 1.00 43.41 186 ARG A CA 1
ATOM 1484 C C . ARG A 1 186 ? -0.963 5.271 -4.667 1.00 43.41 186 ARG A C 1
ATOM 1486 O O . ARG A 1 186 ? -0.749 4.257 -4.022 1.00 43.41 186 ARG A O 1
ATOM 1493 N N . SER A 1 187 ? -0.635 5.388 -5.947 1.00 50.31 187 SER A N 1
ATOM 1494 C CA . SER A 1 187 ? 0.037 4.388 -6.754 1.00 50.31 187 SER A CA 1
ATOM 1495 C C . SER A 1 187 ? 1.537 4.461 -6.503 1.00 50.31 187 SER A C 1
ATOM 1497 O O . SER A 1 187 ? 2.104 5.542 -6.330 1.00 50.31 187 SER A O 1
ATOM 1499 N N . ARG A 1 188 ? 2.197 3.303 -6.479 1.00 53.84 188 ARG A N 1
ATOM 1500 C CA . ARG A 1 188 ? 3.659 3.258 -6.530 1.00 53.84 188 ARG A CA 1
ATOM 1501 C C . ARG A 1 188 ? 4.094 3.763 -7.905 1.00 53.84 188 ARG A C 1
ATOM 1503 O O . ARG A 1 188 ? 4.007 3.024 -8.881 1.00 53.84 188 ARG A O 1
ATOM 1510 N N . ASN A 1 189 ? 4.613 4.984 -7.964 1.00 60.94 189 ASN A N 1
ATOM 1511 C CA . ASN A 1 189 ? 5.370 5.440 -9.123 1.00 60.94 189 ASN A CA 1
ATOM 1512 C C . ASN A 1 189 ? 6.686 4.660 -9.167 1.00 60.94 189 ASN A C 1
ATOM 1514 O O . ASN A 1 189 ? 7.586 4.895 -8.361 1.00 60.94 189 ASN A O 1
ATOM 1518 N N . ILE A 1 190 ? 6.776 3.689 -10.073 1.00 68.25 190 ILE A N 1
ATOM 1519 C CA . ILE A 1 190 ? 7.997 2.906 -10.271 1.00 68.25 190 ILE A CA 1
ATOM 1520 C C . ILE A 1 190 ? 8.922 3.681 -11.218 1.00 68.25 190 ILE A C 1
ATOM 1522 O O . ILE A 1 190 ? 8.438 4.218 -12.220 1.00 68.25 190 ILE A O 1
ATOM 1526 N N . PRO A 1 191 ? 10.233 3.759 -10.924 1.00 78.88 191 PRO A N 1
ATOM 1527 C CA . PRO A 1 191 ? 11.197 4.302 -11.871 1.00 78.88 191 PRO A CA 1
ATOM 1528 C C . PRO A 1 191 ? 11.177 3.487 -13.165 1.00 78.88 191 PRO A C 1
ATOM 1530 O O . PRO A 1 191 ? 11.160 2.255 -13.136 1.00 78.88 191 PRO A O 1
ATOM 1533 N N . TYR A 1 192 ? 11.193 4.168 -14.302 1.00 86.12 192 TYR A N 1
ATOM 1534 C CA . TYR A 1 192 ? 11.087 3.536 -15.613 1.00 86.12 192 TYR A CA 1
ATOM 1535 C C . TYR A 1 192 ? 12.145 4.081 -16.566 1.00 86.12 192 TYR A C 1
ATOM 1537 O O . TYR A 1 192 ? 12.753 5.126 -16.336 1.00 86.12 192 TYR A O 1
ATOM 1545 N N . TYR A 1 193 ? 12.371 3.335 -17.636 1.00 88.38 193 TYR A N 1
ATOM 1546 C CA . TYR A 1 193 ? 13.186 3.734 -18.768 1.00 88.38 193 TYR A CA 1
ATOM 1547 C C . TYR A 1 193 ? 12.273 4.134 -19.918 1.00 88.38 193 TYR A C 1
ATOM 1549 O O . TYR A 1 193 ? 11.209 3.534 -20.102 1.00 88.38 193 TYR A O 1
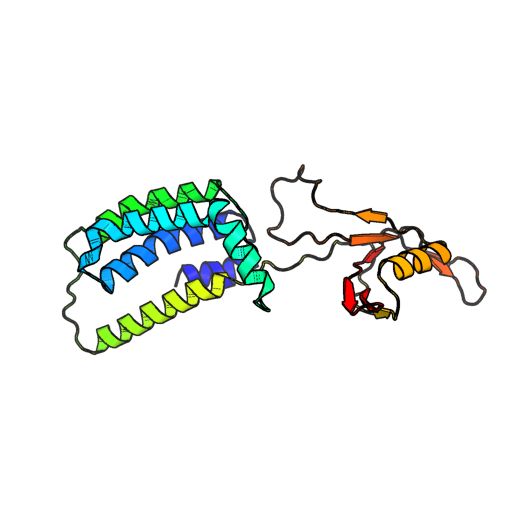ATOM 1557 N N . GLN A 1 194 ? 12.685 5.140 -20.680 1.00 89.62 194 GLN A N 1
ATOM 1558 C CA . GLN A 1 194 ? 11.974 5.590 -21.866 1.00 89.62 194 GLN A CA 1
ATOM 1559 C C . GLN A 1 194 ? 12.892 5.575 -23.086 1.00 89.62 194 GLN A C 1
ATOM 1561 O O . GLN A 1 194 ? 14.025 6.058 -23.033 1.00 89.62 194 GLN A O 1
ATOM 1566 N N . THR A 1 195 ? 12.354 5.069 -24.193 1.00 89.12 195 THR A N 1
ATOM 1567 C CA . THR A 1 195 ? 12.957 5.133 -25.525 1.00 89.12 195 THR A CA 1
ATOM 1568 C C . THR A 1 195 ? 12.008 5.871 -26.462 1.00 89.12 195 THR A C 1
ATOM 1570 O O . THR A 1 195 ? 10.801 5.621 -26.478 1.00 89.12 195 THR A O 1
ATOM 1573 N N . ASN A 1 196 ? 12.553 6.810 -27.230 1.00 85.88 196 ASN A N 1
ATOM 1574 C CA . ASN A 1 196 ? 11.807 7.706 -28.110 1.00 85.88 196 ASN A CA 1
ATOM 1575 C C . ASN A 1 196 ? 12.113 7.487 -29.592 1.00 85.88 196 ASN A C 1
ATOM 1577 O O . ASN A 1 196 ? 11.471 8.116 -30.413 1.00 85.88 196 ASN A O 1
ATOM 1581 N N . ASN A 1 197 ? 13.082 6.654 -29.959 1.00 82.06 197 ASN A N 1
ATOM 1582 C CA . ASN A 1 197 ? 13.556 6.546 -31.338 1.00 82.06 197 ASN A CA 1
ATOM 1583 C C . ASN A 1 197 ? 13.400 5.134 -31.924 1.00 82.06 197 ASN A C 1
ATOM 1585 O O . ASN A 1 197 ? 14.264 4.673 -32.668 1.00 82.06 197 ASN A O 1
ATOM 1589 N N . ILE A 1 198 ? 12.311 4.430 -31.592 1.00 84.94 198 ILE A N 1
ATOM 1590 C CA . ILE A 1 198 ? 12.076 3.088 -32.137 1.00 84.94 198 ILE A CA 1
ATOM 1591 C C . ILE A 1 198 ? 11.525 3.208 -33.554 1.00 84.94 198 ILE A C 1
ATOM 1593 O O . ILE A 1 198 ? 10.347 3.498 -33.741 1.00 84.94 198 ILE A O 1
ATOM 1597 N N . ILE A 1 199 ? 12.378 2.976 -34.548 1.00 83.88 199 ILE A N 1
ATOM 1598 C CA . ILE A 1 199 ? 12.002 3.006 -35.962 1.00 83.88 199 ILE A CA 1
ATOM 1599 C C . ILE A 1 199 ? 11.530 1.612 -36.382 1.00 83.88 199 ILE A C 1
ATOM 1601 O O . ILE A 1 199 ? 12.241 0.622 -36.203 1.00 83.88 199 ILE A O 1
ATOM 1605 N N . ILE A 1 200 ? 10.330 1.538 -36.948 1.00 82.94 200 ILE A N 1
ATOM 1606 C CA . ILE A 1 200 ? 9.792 0.340 -37.586 1.00 82.94 200 ILE A CA 1
ATOM 1607 C C . ILE A 1 200 ? 10.272 0.333 -39.031 1.00 82.94 200 ILE A C 1
ATOM 1609 O O . ILE A 1 200 ? 10.076 1.306 -39.759 1.00 82.94 200 ILE A O 1
ATOM 1613 N N . TYR A 1 201 ? 10.873 -0.775 -39.447 1.00 85.00 201 TYR A N 1
ATOM 1614 C CA . TYR A 1 201 ? 11.328 -0.979 -40.815 1.00 85.00 201 TYR A CA 1
ATOM 1615 C C . TYR A 1 201 ? 10.418 -1.969 -41.544 1.00 85.00 201 TYR A C 1
ATOM 1617 O O . TYR A 1 201 ? 9.890 -2.900 -40.938 1.00 85.00 201 TYR A O 1
ATOM 1625 N N . ASP A 1 202 ? 10.262 -1.761 -42.846 1.00 87.44 202 ASP A N 1
ATOM 1626 C CA . ASP A 1 202 ? 9.658 -2.717 -43.774 1.00 87.44 202 ASP A CA 1
ATOM 1627 C C . ASP A 1 202 ? 10.570 -3.933 -44.000 1.00 87.44 202 ASP A C 1
ATOM 1629 O O . ASP A 1 202 ? 11.765 -3.889 -43.695 1.00 87.44 202 ASP A O 1
ATOM 1633 N N . GLU A 1 203 ? 10.048 -4.976 -44.647 1.00 88.75 203 GLU A N 1
ATOM 1634 C CA . GLU A 1 203 ? 10.816 -6.134 -45.130 1.00 88.75 203 GLU A CA 1
ATOM 1635 C C . GLU A 1 203 ? 12.025 -5.711 -45.988 1.00 88.75 203 GLU A C 1
ATOM 1637 O O . GLU A 1 203 ? 13.071 -6.357 -45.978 1.00 88.75 203 GLU A O 1
ATOM 1642 N N . ASN A 1 204 ? 11.924 -4.561 -46.663 1.00 89.69 204 ASN A N 1
ATOM 1643 C CA . ASN A 1 204 ? 12.987 -3.967 -47.474 1.00 89.69 204 ASN A CA 1
ATOM 1644 C C . ASN A 1 204 ? 13.941 -3.039 -46.696 1.00 89.69 204 ASN A C 1
ATOM 1646 O O . ASN A 1 204 ? 14.658 -2.248 -47.310 1.00 89.69 204 ASN A O 1
ATOM 1650 N N . SER A 1 205 ? 13.931 -3.072 -45.358 1.00 84.38 205 SER A N 1
ATOM 1651 C CA . SER A 1 205 ? 14.749 -2.203 -44.491 1.00 84.38 205 SER A CA 1
ATOM 1652 C C . SER A 1 205 ? 14.515 -0.696 -44.694 1.00 84.38 205 SER A C 1
ATOM 1654 O O . SER A 1 205 ? 15.377 0.126 -44.382 1.00 84.38 205 SER A O 1
ATOM 1656 N N . LYS A 1 206 ? 13.344 -0.306 -45.210 1.00 85.12 206 LYS A N 1
ATOM 1657 C CA . LYS A 1 206 ? 12.935 1.102 -45.320 1.00 85.12 206 LYS A CA 1
ATOM 1658 C C . LYS A 1 206 ? 12.170 1.516 -44.062 1.00 85.12 206 LYS A C 1
ATOM 1660 O O . LYS A 1 206 ? 11.303 0.754 -43.644 1.00 85.12 206 LYS A O 1
ATOM 1665 N N . PRO A 1 207 ? 12.450 2.686 -43.464 1.00 84.56 207 PRO A N 1
ATOM 1666 C CA . PRO A 1 207 ? 11.707 3.150 -42.297 1.00 84.56 207 PRO A CA 1
ATOM 1667 C C . PRO A 1 207 ? 10.246 3.430 -42.684 1.00 84.56 207 PRO A C 1
ATOM 1669 O O . PRO A 1 207 ? 9.990 4.212 -43.598 1.00 84.56 207 PRO A O 1
ATOM 1672 N N . ILE A 1 208 ? 9.304 2.771 -42.006 1.00 88.00 208 ILE A N 1
ATOM 1673 C CA . ILE A 1 208 ? 7.854 2.937 -42.192 1.00 88.00 208 ILE A CA 1
ATOM 1674 C C . ILE A 1 208 ? 7.312 3.960 -41.195 1.00 88.00 208 ILE A C 1
ATOM 1676 O O . ILE A 1 208 ? 6.566 4.858 -41.573 1.00 88.00 208 ILE A O 1
ATOM 1680 N N . ASP A 1 209 ? 7.660 3.800 -39.918 1.00 83.06 209 ASP A N 1
ATOM 1681 C CA . ASP A 1 209 ? 7.066 4.563 -38.820 1.00 83.06 209 ASP A CA 1
ATOM 1682 C C . ASP A 1 209 ? 8.039 4.660 -37.635 1.00 83.06 209 ASP A C 1
ATOM 1684 O O . ASP A 1 209 ? 9.031 3.933 -37.572 1.00 83.06 209 ASP A O 1
ATOM 1688 N N . THR A 1 210 ? 7.786 5.567 -36.693 1.00 83.56 210 THR A N 1
ATOM 1689 C CA . THR A 1 210 ? 8.586 5.735 -35.475 1.00 83.56 210 THR A CA 1
ATOM 1690 C C . THR A 1 210 ? 7.694 5.737 -34.240 1.00 83.56 210 THR A C 1
ATOM 1692 O O . THR A 1 210 ? 6.857 6.618 -34.054 1.00 83.56 210 THR A O 1
ATOM 1695 N N . ILE A 1 211 ? 7.923 4.783 -33.338 1.00 83.31 211 ILE A N 1
ATOM 1696 C CA . ILE A 1 211 ? 7.261 4.746 -32.038 1.00 83.31 211 ILE A CA 1
ATOM 1697 C C 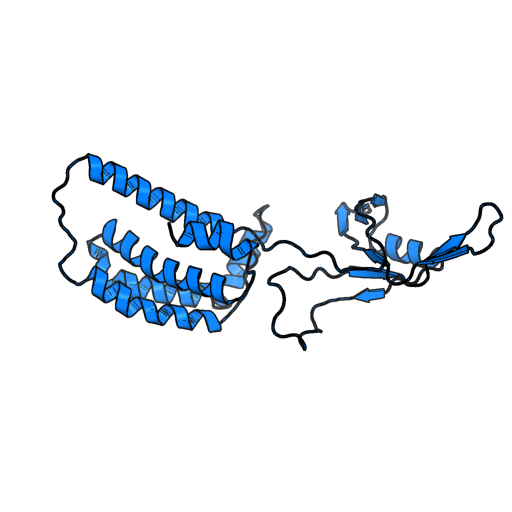. ILE A 1 211 ? 8.044 5.625 -31.059 1.00 83.31 211 ILE A C 1
ATOM 1699 O O . ILE A 1 211 ? 9.188 5.340 -30.694 1.00 83.31 211 ILE A O 1
ATOM 1703 N N . LEU A 1 212 ? 7.379 6.677 -30.591 1.00 84.25 212 LEU A N 1
ATOM 1704 C CA . LEU A 1 212 ? 7.868 7.551 -29.528 1.00 84.25 212 LEU A CA 1
ATOM 1705 C C . LEU A 1 212 ? 7.381 7.059 -28.159 1.00 84.25 212 LEU A C 1
ATOM 1707 O O . LEU A 1 212 ? 6.339 6.408 -28.063 1.00 84.25 212 LEU A O 1
ATOM 1711 N N . ASN A 1 213 ? 8.056 7.466 -27.080 1.00 84.00 213 ASN A N 1
ATOM 1712 C CA . ASN A 1 213 ? 7.553 7.341 -25.709 1.00 84.00 213 ASN A CA 1
ATOM 1713 C C . ASN A 1 213 ? 7.199 5.894 -25.299 1.00 84.00 213 ASN A C 1
ATOM 1715 O O . ASN A 1 213 ? 6.144 5.622 -24.712 1.00 84.00 213 ASN A O 1
ATOM 1719 N N . VAL A 1 214 ? 8.089 4.954 -25.631 1.00 87.06 214 VAL A N 1
ATOM 1720 C CA . VAL A 1 214 ? 8.009 3.567 -25.166 1.00 87.06 214 VAL A CA 1
ATOM 1721 C C . VAL A 1 214 ? 8.610 3.493 -23.776 1.00 87.06 214 VAL A C 1
ATOM 1723 O O . VAL A 1 214 ? 9.787 3.795 -23.589 1.00 87.06 214 VAL A O 1
ATOM 1726 N N . LYS A 1 215 ? 7.788 3.105 -22.801 1.00 87.56 215 LYS A N 1
ATOM 1727 C CA . LYS A 1 215 ? 8.162 3.043 -21.387 1.00 87.56 215 LYS A CA 1
ATOM 1728 C C . LYS A 1 215 ? 8.243 1.598 -20.930 1.00 87.56 215 LYS A C 1
ATOM 1730 O O . LYS A 1 215 ? 7.326 0.822 -21.186 1.00 87.56 215 LYS A O 1
ATOM 1735 N N . TYR A 1 216 ? 9.320 1.257 -20.239 1.00 87.12 216 TYR A N 1
ATOM 1736 C CA . TYR A 1 216 ? 9.573 -0.091 -19.737 1.00 87.12 216 TYR A CA 1
ATOM 1737 C C . TYR A 1 216 ? 10.391 -0.045 -18.449 1.00 87.12 216 TYR A C 1
ATOM 1739 O O . TYR A 1 216 ? 10.888 0.995 -18.020 1.00 87.12 216 TYR A O 1
ATOM 1747 N N . THR A 1 217 ? 10.531 -1.189 -17.802 1.00 86.75 217 THR A N 1
ATOM 1748 C CA . THR A 1 217 ? 11.158 -1.301 -16.485 1.00 86.75 217 THR A CA 1
ATOM 1749 C C . THR A 1 217 ? 12.149 -2.443 -16.505 1.00 86.75 217 THR A C 1
ATOM 1751 O O . THR A 1 217 ? 11.808 -3.531 -16.940 1.00 86.75 217 THR A O 1
ATOM 1754 N N . LEU A 1 218 ? 13.363 -2.198 -16.013 1.00 85.00 218 LEU A N 1
ATOM 1755 C CA . LEU A 1 218 ? 14.408 -3.215 -15.951 1.00 85.00 218 LEU A CA 1
ATOM 1756 C C . LEU A 1 218 ? 14.605 -3.676 -14.510 1.00 85.00 218 LEU A C 1
ATOM 1758 O O . LEU A 1 218 ? 15.032 -2.884 -13.656 1.00 85.00 218 LEU A O 1
ATOM 1762 N N . TYR A 1 219 ? 14.334 -4.955 -14.262 1.00 83.44 219 TYR A N 1
ATOM 1763 C CA . TYR A 1 219 ? 14.488 -5.589 -12.954 1.00 83.44 219 TYR A CA 1
ATOM 1764 C C . TYR A 1 219 ? 15.493 -6.734 -13.038 1.00 83.44 219 TYR A C 1
ATOM 1766 O O . TYR A 1 219 ? 15.348 -7.635 -13.860 1.00 83.44 219 TYR A O 1
ATOM 1774 N N . GLU A 1 220 ? 16.499 -6.722 -12.170 1.00 82.81 220 GLU A N 1
ATOM 1775 C CA . GLU A 1 220 ? 17.448 -7.828 -12.058 1.00 82.81 220 GLU A CA 1
ATOM 1776 C C . GLU A 1 220 ? 16.848 -8.912 -11.156 1.00 82.81 220 GLU A C 1
ATOM 1778 O O . GLU A 1 220 ? 16.496 -8.643 -10.006 1.00 82.81 220 GLU A O 1
ATOM 1783 N N . THR A 1 221 ? 16.652 -10.117 -11.697 1.00 74.38 221 THR A N 1
ATOM 1784 C CA . THR A 1 221 ? 16.039 -11.238 -10.964 1.00 74.38 221 THR A CA 1
ATOM 1785 C C . THR A 1 221 ? 17.082 -12.120 -10.286 1.00 74.38 221 THR A C 1
ATOM 1787 O O . THR A 1 221 ? 16.857 -12.605 -9.184 1.00 74.38 221 THR A O 1
ATOM 1790 N N . GLU A 1 222 ? 18.221 -12.320 -10.946 1.00 77.12 222 GLU A N 1
ATOM 1791 C CA . GLU A 1 222 ? 19.381 -13.092 -10.486 1.00 77.12 222 GLU A CA 1
ATOM 1792 C C . GLU A 1 222 ? 20.645 -12.402 -11.020 1.00 77.12 222 GLU A C 1
ATOM 1794 O O . GLU A 1 222 ? 20.548 -11.589 -11.943 1.00 77.12 222 GLU A O 1
ATOM 1799 N N . GLN A 1 223 ? 21.829 -12.744 -10.498 1.00 73.19 223 GLN A N 1
ATOM 1800 C CA . GLN A 1 223 ? 23.088 -12.262 -11.079 1.00 73.19 223 GLN A CA 1
ATOM 1801 C C . GLN A 1 223 ? 23.118 -12.572 -12.585 1.00 73.19 223 GLN A C 1
ATOM 1803 O O . GLN A 1 223 ? 22.943 -13.721 -12.995 1.00 73.19 223 GLN A O 1
ATOM 1808 N N . ASN A 1 224 ? 23.319 -11.538 -13.407 1.00 80.25 224 ASN A N 1
ATOM 1809 C CA . ASN A 1 224 ? 23.341 -11.614 -14.874 1.00 80.25 224 ASN A CA 1
ATOM 1810 C C . ASN A 1 224 ? 22.010 -12.019 -15.536 1.00 80.25 224 ASN A C 1
ATOM 1812 O O . ASN A 1 224 ? 22.007 -12.551 -16.652 1.00 80.25 224 ASN A O 1
ATOM 1816 N N . ARG A 1 225 ? 20.865 -11.767 -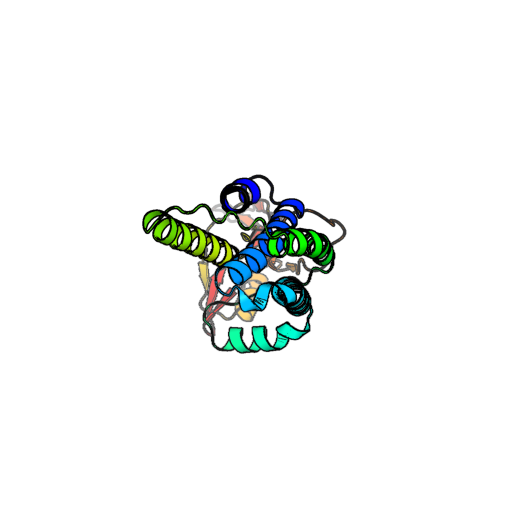14.890 1.00 84.00 225 ARG A N 1
ATOM 1817 C CA . ARG A 1 225 ? 19.542 -11.925 -15.515 1.00 84.00 225 ARG A CA 1
ATOM 1818 C C . ARG A 1 225 ? 18.659 -10.712 -15.272 1.00 84.00 225 ARG A C 1
ATOM 1820 O O . ARG A 1 225 ? 18.307 -10.403 -14.135 1.00 84.00 225 ARG A O 1
ATOM 1827 N N . THR A 1 226 ? 18.237 -10.084 -16.363 1.00 86.12 226 THR A N 1
ATOM 1828 C CA . THR A 1 226 ? 17.389 -8.891 -16.353 1.00 86.12 226 THR A CA 1
ATOM 1829 C C . THR A 1 226 ? 16.060 -9.189 -17.022 1.00 86.12 226 THR A C 1
ATOM 1831 O O . THR A 1 226 ? 16.022 -9.734 -18.122 1.00 86.12 226 THR A O 1
ATOM 1834 N N . LYS A 1 227 ? 14.964 -8.809 -16.376 1.00 86.12 227 LYS A N 1
ATOM 1835 C CA . LYS A 1 227 ? 13.633 -8.763 -16.973 1.00 86.12 227 LYS A CA 1
ATOM 1836 C C . LYS A 1 227 ? 13.332 -7.357 -17.490 1.00 86.12 227 LYS A C 1
ATOM 1838 O O . LYS A 1 227 ? 13.633 -6.391 -16.784 1.00 86.12 227 LYS A O 1
ATOM 1843 N N . ILE A 1 228 ? 12.746 -7.276 -18.684 1.00 85.50 228 ILE A N 1
ATOM 1844 C CA . ILE A 1 228 ? 12.219 -6.060 -19.325 1.00 85.50 228 ILE A CA 1
ATOM 1845 C C . ILE A 1 228 ? 10.710 -6.165 -19.521 1.00 85.50 228 ILE A C 1
ATOM 1847 O O . ILE A 1 228 ? 10.257 -7.282 -19.869 1.00 85.50 228 ILE A O 1
#

pLDDT: mean 71.33, std 14.69, range [35.94, 92.88]

Foldseek 3Di:
DVLCCLQVPVCVVPVDPVSVLVNLLVCLQVVLLLCCVVPVVCLQPSLVVSLVVVVCVLDCVCVVVLVVVCVVDPDRQDDDNDPVSNVSNVCSVVSSCVSPPPPPPPVVDPPVVVVVSVVVVVVSVVSVVSVRDQFAADDDDFPDDPVDKDKAQADPVVVQVVCVVVVWDWDKDDVPPPVVPPDDDSHPPDIWTFTAAAFDADPVRHTDDGGGTDIGHWDDPDVRMIMD